Protein AF-A0A662V8E5-F1 (afdb_monomer_lite)

Foldseek 3Di:
DFLDALDVLLTDRLVLLVVLLVLLVVLLVVLVVVLVPDDLSVVLSVLSVLLSVLSVLLSVLSVVSSVQVVPDPFLQPRPCLPVNLVSLLSNLVSLLSSLVSLVVSLVVCVVVVPPVVSSVSSVVSNLSSLLNLLSSLLVLVVSVVGHPDDDPVSVVSSVVSSVSSNVSSCPDPVNVSNVVSVVNSDD

Secondary structure (DSSP, 8-state):
-EEEEEETTEEEEHHHHHHHHHHHHHHHHHHHHHGGG-HHHHHHHHHHHHHHHHHHHHHHHHHHHHHHHTT-SSGGG-S-HHHHHHHHHHHHHHHHHHHHHHHHHHHHHHHTT--HHHHHHHHHHHHHHHHHHHHHHHHHHHHHTTSSPPPHHHHHHHHHHHHHHHHHHHSSTTHHHHHHHHHHH--

Structure (mmCIF, N/CA/C/O backbone):
data_AF-A0A662V8E5-F1
#
_entry.id   AF-A0A662V8E5-F1
#
loop_
_atom_site.group_PDB
_atom_site.id
_atom_site.type_symbol
_atom_site.label_atom_id
_atom_site.label_alt_id
_atom_site.label_comp_id
_atom_site.label_asym_id
_atom_site.label_entity_id
_atom_site.label_seq_id
_atom_site.pdbx_PDB_ins_code
_atom_site.Cartn_x
_atom_site.Cartn_y
_atom_site.Cartn_z
_atom_site.occupancy
_atom_site.B_iso_or_equiv
_atom_site.auth_seq_id
_atom_site.auth_comp_id
_atom_site.auth_asym_id
_atom_site.auth_atom_id
_atom_site.pdbx_PDB_model_num
ATOM 1 N N . MET A 1 1 ? -3.573 13.478 -11.319 1.00 54.72 1 MET A N 1
ATOM 2 C CA . MET A 1 1 ? -2.513 13.194 -12.322 1.00 54.72 1 MET A CA 1
ATOM 3 C C . MET A 1 1 ? -1.977 11.782 -12.132 1.00 54.72 1 MET A C 1
ATOM 5 O O . MET A 1 1 ? -1.671 11.400 -11.004 1.00 54.72 1 MET A O 1
ATOM 9 N N . GLU A 1 2 ? -1.894 11.016 -13.218 1.00 56.62 2 GLU A N 1
ATOM 10 C CA . GLU A 1 2 ? -1.467 9.608 -13.233 1.00 56.62 2 GLU A CA 1
ATOM 11 C C . GLU A 1 2 ? 0.052 9.494 -13.414 1.00 56.62 2 GLU A C 1
ATOM 13 O O . GLU A 1 2 ? 0.670 10.348 -14.049 1.00 56.62 2 GLU A O 1
ATOM 18 N N . VAL A 1 3 ? 0.660 8.467 -12.815 1.00 59.78 3 VAL A N 1
ATOM 19 C CA . VAL A 1 3 ? 2.113 8.225 -12.896 1.00 59.78 3 VAL A CA 1
ATOM 20 C C . VAL A 1 3 ? 2.448 7.298 -14.041 1.00 59.78 3 VAL A C 1
ATOM 22 O O . VAL A 1 3 ? 3.349 7.569 -14.826 1.00 59.78 3 VAL A O 1
ATOM 25 N N . MET A 1 4 ? 1.692 6.211 -14.140 1.00 67.69 4 MET A N 1
ATOM 26 C CA . MET A 1 4 ? 1.725 5.307 -15.270 1.00 67.69 4 MET A CA 1
ATOM 27 C C . MET A 1 4 ? 0.404 4.547 -15.320 1.00 67.69 4 MET A C 1
ATOM 29 O O . MET A 1 4 ? -0.123 4.119 -14.287 1.00 67.69 4 MET A O 1
ATOM 33 N N . CYS A 1 5 ? -0.114 4.375 -16.529 1.00 69.50 5 CYS A N 1
ATOM 34 C CA . CYS A 1 5 ? -1.303 3.587 -16.803 1.00 69.50 5 CYS A CA 1
ATOM 35 C C . CYS A 1 5 ? -0.921 2.345 -17.591 1.00 69.50 5 CYS A C 1
ATOM 37 O O . CYS A 1 5 ? -0.191 2.422 -18.579 1.00 69.50 5 CYS A O 1
ATOM 39 N N . LEU A 1 6 ? -1.444 1.198 -17.175 1.00 65.31 6 LEU A N 1
ATOM 40 C CA . LEU A 1 6 ? -1.365 -0.024 -17.971 1.00 65.31 6 LEU A CA 1
ATOM 41 C C . LEU A 1 6 ? -2.397 0.015 -19.097 1.00 65.31 6 LEU A C 1
ATOM 43 O O . LEU A 1 6 ? -2.087 -0.341 -20.233 1.00 65.31 6 LEU A O 1
ATOM 47 N N . ARG A 1 7 ? -3.606 0.475 -18.755 1.00 66.88 7 ARG A N 1
ATOM 48 C CA . ARG A 1 7 ? -4.780 0.684 -19.613 1.00 66.88 7 ARG A CA 1
ATOM 49 C C . ARG A 1 7 ? -5.677 1.759 -18.996 1.00 66.88 7 ARG A C 1
ATOM 51 O O . ARG A 1 7 ? -5.488 2.140 -17.839 1.00 66.88 7 ARG A O 1
ATOM 58 N N . ARG A 1 8 ? -6.684 2.216 -19.747 1.00 64.94 8 ARG A N 1
ATOM 59 C CA . ARG A 1 8 ? -7.716 3.138 -19.248 1.00 64.94 8 ARG A CA 1
ATOM 60 C C . ARG A 1 8 ? -8.408 2.509 -18.027 1.00 64.94 8 ARG A C 1
ATOM 62 O O . ARG A 1 8 ? -8.926 1.405 -18.128 1.00 64.94 8 ARG A O 1
ATOM 69 N N . GLY A 1 9 ? -8.369 3.182 -16.876 1.00 65.06 9 GLY A N 1
ATOM 70 C CA . GLY A 1 9 ? -8.929 2.668 -15.614 1.00 65.06 9 GLY A CA 1
ATOM 71 C C . GLY A 1 9 ? -7.973 1.824 -14.755 1.00 65.06 9 GLY A C 1
ATOM 72 O O . GLY A 1 9 ? -8.294 1.542 -13.600 1.00 65.06 9 GLY A O 1
ATOM 73 N N . CYS A 1 10 ? -6.775 1.488 -15.252 1.00 74.88 10 CYS A N 1
ATOM 74 C CA . CYS A 1 10 ? -5.729 0.816 -14.480 1.00 74.88 10 CYS A CA 1
ATOM 75 C C . CYS A 1 10 ? -4.461 1.670 -14.404 1.00 74.88 10 CYS A C 1
ATOM 77 O O . CYS A 1 10 ? -3.481 1.465 -15.128 1.00 74.88 10 CYS A O 1
ATOM 79 N N . CYS A 1 11 ? -4.513 2.645 -13.502 1.00 78.25 11 CYS A N 1
ATOM 80 C CA . CYS A 1 11 ? -3.432 3.576 -13.232 1.00 78.25 11 CYS A CA 1
ATOM 81 C C . CYS A 1 11 ? -3.203 3.673 -11.729 1.00 78.25 11 CYS A C 1
ATOM 83 O O . CYS A 1 11 ? -4.152 3.555 -10.943 1.00 78.25 11 CYS A O 1
ATOM 85 N N . VAL A 1 12 ? -1.953 3.931 -11.358 1.00 80.62 12 VAL A N 1
ATOM 86 C CA . VAL A 1 12 ? -1.609 4.441 -10.031 1.00 80.62 12 VAL A CA 1
ATOM 87 C C . VAL A 1 12 ? -1.449 5.949 -10.164 1.00 80.62 12 VAL A C 1
ATOM 89 O O . VAL A 1 12 ? -0.656 6.437 -10.977 1.00 80.62 12 VAL A O 1
ATOM 92 N N . SER A 1 13 ? -2.243 6.695 -9.401 1.00 84.38 13 SER A N 1
ATOM 93 C CA . SER A 1 13 ? -2.250 8.154 -9.433 1.00 84.38 13 SER A CA 1
ATOM 94 C C . SER A 1 13 ? -1.878 8.738 -8.078 1.00 84.38 13 SER A C 1
ATOM 96 O O . SER A 1 13 ? -2.115 8.145 -7.025 1.00 84.38 13 SER A O 1
ATOM 98 N N . GLU A 1 14 ? -1.317 9.944 -8.101 1.00 89.31 14 GLU A N 1
ATOM 99 C CA . GLU A 1 14 ? -1.022 10.688 -6.871 1.00 89.31 14 GLU A CA 1
ATOM 100 C C . GLU A 1 14 ? -2.281 11.001 -6.068 1.00 89.31 14 GLU A C 1
ATOM 102 O O . GLU A 1 14 ? -2.222 11.109 -4.849 1.00 89.31 14 GLU A O 1
ATOM 107 N N . GLU A 1 15 ? -3.420 11.126 -6.743 1.00 89.94 15 GLU A N 1
ATOM 108 C CA . GLU A 1 15 ? -4.714 11.384 -6.121 1.00 89.94 15 GLU A CA 1
ATOM 109 C C . GLU A 1 15 ? -5.241 10.149 -5.381 1.00 89.94 15 GLU A C 1
ATOM 111 O O . GLU A 1 15 ? -5.734 10.253 -4.263 1.00 89.94 15 GLU A O 1
ATOM 116 N N . GLU A 1 16 ? -5.116 8.962 -5.979 1.00 88.94 16 GLU A N 1
ATOM 117 C CA . GLU A 1 16 ? -5.462 7.696 -5.327 1.00 88.94 16 GLU A CA 1
ATOM 118 C C . GLU A 1 16 ? -4.595 7.458 -4.083 1.00 88.94 16 GLU A C 1
ATOM 120 O O . GLU A 1 16 ? -5.123 7.147 -3.019 1.00 88.94 16 GLU A O 1
ATOM 125 N N . MET A 1 17 ? -3.288 7.710 -4.182 1.00 92.88 17 MET A N 1
ATOM 126 C CA . MET A 1 17 ? -2.377 7.596 -3.041 1.00 92.88 17 MET A CA 1
ATOM 127 C C . MET A 1 17 ? -2.622 8.658 -1.962 1.00 92.88 17 MET A C 1
ATOM 129 O O . MET A 1 17 ? -2.590 8.333 -0.780 1.00 92.88 17 MET A O 1
ATOM 133 N N . SER A 1 18 ? -2.877 9.915 -2.342 1.00 94.06 18 SER A N 1
ATOM 134 C CA . SER A 1 18 ? -3.185 10.984 -1.377 1.00 94.06 18 SER A CA 1
ATOM 135 C C . SER A 1 18 ? -4.459 10.671 -0.593 1.00 94.06 18 SER A C 1
ATOM 137 O O . SER A 1 18 ? -4.464 10.799 0.626 1.00 94.06 18 SER A O 1
ATOM 139 N N . ARG A 1 19 ? -5.499 10.156 -1.265 1.00 94.62 19 ARG A N 1
ATOM 140 C CA . ARG A 1 19 ? -6.734 9.717 -0.598 1.00 94.62 19 ARG A CA 1
ATOM 141 C C . ARG A 1 19 ? -6.489 8.600 0.413 1.00 94.62 19 ARG A C 1
ATOM 143 O O . ARG A 1 19 ? -7.014 8.675 1.518 1.00 94.62 19 ARG A O 1
ATOM 150 N N . LEU A 1 20 ? -5.661 7.607 0.075 1.00 95.12 20 LEU A N 1
ATOM 151 C CA . LEU A 1 20 ? -5.278 6.557 1.025 1.00 95.12 20 LEU A CA 1
ATOM 152 C C . LEU A 1 20 ? -4.568 7.134 2.260 1.00 95.12 20 LEU A C 1
ATOM 154 O O . LEU A 1 20 ? -4.872 6.728 3.381 1.00 95.12 20 LEU A O 1
ATOM 158 N N . VAL A 1 21 ? -3.650 8.092 2.073 1.00 96.81 21 VAL A N 1
ATOM 159 C CA . VAL A 1 21 ? -2.970 8.781 3.187 1.00 96.81 21 VAL A CA 1
ATOM 160 C C . VAL A 1 21 ? -3.982 9.512 4.067 1.00 96.81 21 VAL A C 1
ATOM 162 O O . VAL A 1 21 ? -3.941 9.376 5.289 1.00 96.81 21 VAL A O 1
ATOM 165 N N . ASP A 1 22 ? -4.915 10.248 3.467 1.00 96.38 22 ASP A N 1
ATOM 166 C CA . ASP A 1 22 ? -5.927 11.003 4.205 1.00 96.38 22 ASP A CA 1
ATOM 167 C C . ASP A 1 22 ? -6.896 10.092 4.971 1.00 96.38 22 ASP A C 1
ATOM 169 O O . ASP A 1 22 ? -7.246 10.389 6.119 1.00 96.38 22 ASP A O 1
ATOM 173 N N . ASN A 1 23 ? -7.295 8.965 4.373 1.00 95.69 23 ASN A N 1
ATOM 174 C CA . ASN A 1 23 ? -8.147 7.965 5.012 1.00 95.69 23 ASN A CA 1
ATOM 175 C C . ASN A 1 23 ? -7.427 7.298 6.196 1.00 95.69 23 ASN A C 1
ATOM 177 O O . ASN A 1 23 ? -7.994 7.222 7.288 1.00 95.69 23 ASN A O 1
ATOM 181 N N . LEU A 1 24 ? -6.157 6.906 6.034 1.00 96.94 24 LEU A N 1
ATOM 182 C CA . LEU A 1 24 ? -5.358 6.344 7.128 1.00 96.94 24 LEU A CA 1
ATOM 183 C C . LEU A 1 24 ? -5.132 7.367 8.251 1.00 96.94 24 LEU A C 1
ATOM 185 O O . LEU A 1 24 ? -5.299 7.044 9.424 1.00 96.94 24 LEU A O 1
ATOM 189 N N . ARG A 1 25 ? -4.855 8.630 7.911 1.00 96.38 25 ARG A N 1
ATOM 190 C CA . ARG A 1 25 ? -4.743 9.729 8.884 1.00 96.38 25 ARG A CA 1
ATOM 191 C C . ARG A 1 25 ? -6.054 9.978 9.631 1.00 96.38 25 ARG A C 1
ATOM 193 O O . ARG A 1 25 ? -6.045 10.372 10.798 1.00 96.38 25 ARG A O 1
ATOM 200 N N . ARG A 1 26 ? -7.203 9.799 8.973 1.00 95.12 26 ARG A N 1
ATOM 201 C CA . ARG A 1 26 ? -8.521 9.884 9.619 1.00 95.12 26 ARG A CA 1
ATOM 202 C C . ARG A 1 26 ? -8.715 8.739 10.612 1.00 95.12 26 ARG A C 1
ATOM 204 O O . ARG A 1 26 ? -9.098 9.013 11.745 1.00 95.12 26 ARG A O 1
ATOM 211 N N . ALA A 1 27 ? -8.411 7.503 10.216 1.00 94.31 27 ALA A N 1
ATOM 212 C CA . ALA A 1 27 ? -8.470 6.339 11.101 1.00 94.31 27 ALA A CA 1
ATOM 213 C C . ALA A 1 27 ? -7.534 6.505 12.313 1.00 94.31 27 ALA A C 1
ATOM 215 O O . ALA A 1 27 ? -7.954 6.299 13.450 1.00 94.31 27 ALA A O 1
ATOM 216 N N . ARG A 1 28 ? -6.309 7.001 12.088 1.00 95.56 28 ARG A N 1
ATOM 217 C CA . ARG A 1 28 ? -5.338 7.318 13.144 1.00 95.56 28 ARG A CA 1
ATOM 218 C C . ARG A 1 28 ? -5.885 8.310 14.167 1.00 95.56 28 ARG A C 1
ATOM 220 O O . ARG A 1 28 ? -5.805 8.042 15.355 1.00 95.56 28 ARG A O 1
ATOM 227 N N . ARG A 1 29 ? -6.464 9.432 13.723 1.00 94.25 29 ARG A N 1
ATOM 228 C CA . ARG A 1 29 ? -7.031 10.446 14.634 1.00 94.25 29 ARG A CA 1
ATOM 229 C C . ARG A 1 29 ? -8.157 9.884 15.502 1.00 94.25 29 ARG A C 1
ATOM 231 O O . ARG A 1 29 ? -8.222 10.184 16.685 1.00 94.25 29 ARG A O 1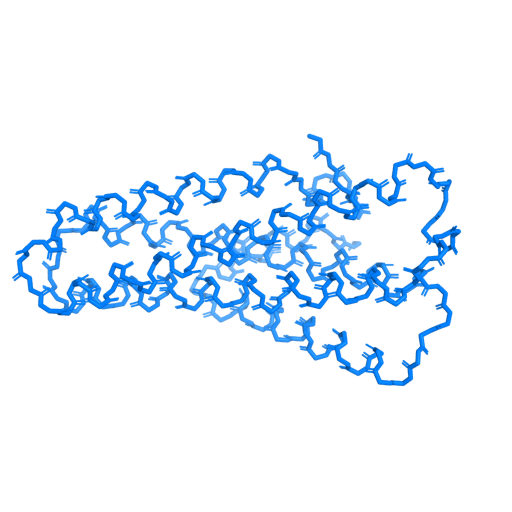
ATOM 238 N N . ARG A 1 30 ? -9.003 9.017 14.938 1.00 92.06 30 ARG A N 1
ATOM 239 C CA . ARG A 1 30 ? -10.045 8.319 15.708 1.00 92.06 30 ARG A CA 1
ATOM 240 C C . ARG A 1 30 ? -9.471 7.338 16.725 1.00 92.06 30 ARG A C 1
ATOM 242 O O . ARG A 1 30 ? -10.008 7.211 17.816 1.00 92.06 30 ARG A O 1
ATOM 249 N N . LEU A 1 31 ? -8.380 6.661 16.380 1.00 92.19 31 LEU A N 1
ATOM 250 C CA . LEU A 1 31 ? -7.660 5.806 17.318 1.00 92.19 31 LEU A CA 1
ATOM 251 C C . LEU A 1 31 ? -6.984 6.623 18.432 1.00 92.19 31 LEU A C 1
ATOM 253 O O . LEU A 1 31 ? -7.004 6.217 19.588 1.00 92.19 31 LEU A O 1
ATOM 257 N N . GLU A 1 32 ? -6.432 7.790 18.101 1.00 92.44 32 GLU A N 1
ATOM 258 C CA . GLU A 1 32 ? -5.799 8.716 19.046 1.00 92.44 32 GLU A CA 1
ATOM 259 C C . GLU A 1 32 ? -6.784 9.181 20.132 1.00 92.44 32 GLU A C 1
ATOM 261 O O . GLU A 1 32 ? -6.452 9.105 21.315 1.00 92.44 32 GLU A O 1
ATOM 266 N N . GLU A 1 33 ? -8.020 9.529 19.747 1.00 89.12 33 GLU A N 1
ATOM 267 C CA . GLU A 1 33 ? -9.126 9.879 20.660 1.00 89.12 33 GLU A CA 1
ATOM 268 C C . GLU A 1 33 ? -9.407 8.779 21.706 1.00 89.12 33 GLU A C 1
ATOM 270 O O . GLU A 1 33 ? -9.766 9.081 22.842 1.00 89.12 33 GLU A O 1
ATOM 275 N N . LEU A 1 34 ? -9.203 7.506 21.351 1.00 84.81 34 LEU A N 1
ATOM 276 C CA . LEU A 1 34 ? -9.434 6.350 22.229 1.00 84.81 34 LEU A CA 1
ATOM 277 C C . LEU A 1 34 ? -8.188 5.921 23.016 1.00 84.81 34 LEU A C 1
ATOM 279 O O . LEU A 1 34 ? -8.288 5.322 24.087 1.00 84.81 34 LEU A O 1
ATOM 283 N N . SER A 1 35 ? -7.001 6.223 22.492 1.00 78.75 35 SER A N 1
ATOM 284 C CA . SER A 1 35 ? -5.717 5.748 23.023 1.00 78.75 35 SER A CA 1
ATOM 285 C C . SER A 1 35 ? -5.340 6.310 24.397 1.00 78.75 35 SER A C 1
ATOM 287 O O . SER A 1 35 ? -4.394 5.828 25.021 1.00 78.75 35 SER A O 1
ATOM 289 N N . GLN A 1 36 ? -6.109 7.274 24.912 1.00 74.81 36 GLN A N 1
ATOM 290 C CA . GLN A 1 36 ? -5.972 7.769 26.283 1.00 74.81 36 GLN A CA 1
ATOM 291 C C . GLN A 1 36 ? -6.306 6.698 27.345 1.00 74.81 36 GLN A C 1
ATOM 293 O O . GLN A 1 36 ? -5.977 6.891 28.513 1.00 74.81 36 GLN A O 1
ATOM 298 N N . GLY A 1 37 ? -6.918 5.570 26.950 1.00 63.47 37 GLY A N 1
ATOM 299 C CA . GLY A 1 37 ? -7.435 4.542 27.859 1.00 63.47 37 GLY A CA 1
ATOM 300 C C . GLY A 1 37 ? -6.574 3.293 28.117 1.00 63.47 37 GLY A C 1
ATOM 301 O O . GLY A 1 37 ? -6.964 2.506 28.975 1.00 63.47 37 GLY A O 1
ATOM 302 N N . GLY A 1 38 ? -5.437 3.058 27.437 1.00 79.25 38 GLY A N 1
ATOM 303 C CA . GLY A 1 38 ? -4.638 1.839 27.690 1.00 79.25 38 GLY A CA 1
ATOM 304 C C . GLY A 1 38 ? -3.373 1.646 26.842 1.00 79.25 38 GLY A C 1
ATOM 305 O O . GLY A 1 38 ? -3.257 2.178 25.738 1.00 79.25 38 GLY A O 1
ATOM 306 N N . ASP A 1 39 ? -2.417 0.861 27.358 1.00 86.88 39 ASP A N 1
ATOM 307 C CA . ASP A 1 39 ? -1.115 0.597 26.718 1.00 86.88 39 ASP A CA 1
ATOM 308 C C . ASP A 1 39 ? -1.223 -0.052 25.337 1.00 86.88 39 ASP A C 1
ATOM 310 O O . ASP A 1 39 ? -0.503 0.346 24.419 1.00 86.88 39 ASP A O 1
ATOM 314 N N . GLU A 1 40 ? -2.173 -0.969 25.162 1.00 88.00 40 GLU A N 1
ATOM 315 C CA . GLU A 1 40 ? -2.405 -1.662 23.891 1.00 88.00 40 GLU A CA 1
ATOM 316 C C . GLU A 1 40 ? -2.841 -0.682 22.786 1.00 88.00 40 GLU A C 1
ATOM 318 O O . GLU A 1 40 ? -2.310 -0.687 21.676 1.00 88.00 40 GLU A O 1
ATOM 323 N N . LEU A 1 41 ? -3.743 0.255 23.102 1.00 90.25 41 LEU A N 1
ATOM 324 C CA . LEU A 1 41 ? -4.187 1.280 22.151 1.00 90.25 41 LEU A CA 1
ATOM 325 C C . LEU A 1 41 ? -3.071 2.281 21.826 1.00 90.25 41 LEU A C 1
ATOM 327 O O . LEU A 1 41 ? -2.973 2.745 20.689 1.00 90.25 41 LEU A O 1
ATOM 331 N N . ARG A 1 42 ? -2.188 2.583 22.789 1.00 91.62 42 ARG A N 1
ATOM 332 C CA . ARG A 1 42 ? -0.988 3.406 22.549 1.00 91.62 42 ARG A CA 1
ATOM 333 C C . ARG A 1 42 ? 0.037 2.699 21.672 1.00 91.62 42 ARG A C 1
ATOM 335 O O . ARG A 1 42 ? 0.710 3.354 20.874 1.00 91.62 42 ARG A O 1
ATOM 342 N N . TYR A 1 43 ? 0.193 1.386 21.826 1.00 92.75 43 TYR A N 1
ATOM 343 C CA . TYR A 1 43 ? 1.007 0.580 20.921 1.00 92.75 43 TYR A CA 1
ATOM 344 C C . TYR A 1 43 ? 0.430 0.639 19.504 1.00 92.75 43 TYR A C 1
ATOM 346 O O . TYR A 1 43 ? 1.141 1.000 18.564 1.00 92.75 43 TYR A O 1
ATOM 354 N N . MET A 1 44 ? -0.876 0.405 19.367 1.00 93.38 44 MET A N 1
ATOM 355 C CA . MET A 1 44 ? -1.553 0.444 18.075 1.00 93.38 44 MET A CA 1
ATOM 356 C C . MET A 1 44 ? -1.463 1.809 17.395 1.00 93.38 44 MET A C 1
ATOM 358 O O . MET A 1 44 ? -1.180 1.876 16.199 1.00 93.38 44 MET A O 1
ATOM 362 N N . LEU A 1 45 ? -1.628 2.902 18.144 1.00 95.19 45 LEU A N 1
ATOM 363 C CA . LEU A 1 45 ? -1.471 4.253 17.610 1.00 95.19 45 LEU A CA 1
ATOM 364 C C . LEU A 1 45 ? -0.085 4.446 16.979 1.00 95.19 45 LEU A C 1
ATOM 366 O O . LEU A 1 45 ? 0.006 4.872 15.828 1.00 95.19 45 LEU A O 1
ATOM 370 N N . ARG A 1 46 ? 0.984 4.040 17.679 1.00 95.69 46 ARG A N 1
ATOM 371 C CA . ARG A 1 46 ? 2.360 4.113 17.159 1.00 95.69 46 ARG A CA 1
ATOM 372 C C . ARG A 1 46 ? 2.553 3.263 15.905 1.00 95.69 46 ARG A C 1
ATOM 374 O O . ARG A 1 46 ? 3.240 3.676 14.974 1.00 95.69 46 ARG A O 1
ATOM 381 N N . ARG A 1 47 ? 1.940 2.077 15.846 1.00 96.75 47 ARG A N 1
ATOM 382 C CA . ARG A 1 47 ? 1.978 1.222 14.648 1.00 96.75 47 ARG A CA 1
ATOM 383 C C . ARG A 1 47 ? 1.302 1.912 13.464 1.00 96.75 47 ARG A C 1
ATOM 385 O O . ARG A 1 47 ? 1.889 1.984 12.388 1.00 96.75 47 ARG A O 1
ATOM 392 N N . VAL A 1 48 ? 0.118 2.486 13.666 1.00 97.00 48 VAL A N 1
ATOM 393 C CA . VAL A 1 48 ? -0.619 3.211 12.619 1.00 97.00 48 VAL A CA 1
ATOM 394 C C . VAL A 1 48 ? 0.131 4.470 12.162 1.00 97.00 48 VAL A C 1
ATOM 396 O O . VAL A 1 48 ? 0.144 4.760 10.967 1.00 97.00 48 VAL A O 1
ATOM 399 N N . GLU A 1 49 ? 0.824 5.176 13.059 1.00 97.25 49 GLU A N 1
ATOM 400 C CA . GLU A 1 49 ? 1.726 6.287 12.707 1.00 97.25 49 GLU A CA 1
ATOM 401 C C . GLU A 1 49 ? 2.860 5.848 11.776 1.00 97.25 49 GLU A C 1
ATOM 403 O O . GLU A 1 49 ? 3.130 6.513 10.771 1.00 97.25 49 GLU A O 1
ATOM 408 N N . LEU A 1 50 ? 3.493 4.704 12.059 1.00 97.31 50 LEU A N 1
ATOM 409 C CA . LEU A 1 50 ? 4.493 4.116 11.163 1.00 97.31 50 LEU A CA 1
ATOM 410 C C . LEU A 1 50 ? 3.880 3.766 9.801 1.00 97.31 50 LEU A C 1
ATOM 412 O O . LEU A 1 50 ? 4.497 4.028 8.766 1.00 97.31 50 LEU A O 1
ATOM 416 N N . GLY A 1 51 ? 2.646 3.253 9.789 1.00 97.56 51 GLY A N 1
ATOM 417 C CA . GLY A 1 51 ? 1.872 3.028 8.568 1.00 97.56 51 GLY A CA 1
ATOM 418 C C . GLY A 1 51 ? 1.649 4.316 7.766 1.00 97.56 51 GLY A C 1
ATOM 419 O O . GLY A 1 51 ? 1.912 4.350 6.565 1.00 97.56 51 GLY A O 1
ATOM 420 N N . GLU A 1 52 ? 1.243 5.414 8.407 1.00 97.44 52 GLU A N 1
ATOM 421 C CA . GLU A 1 52 ? 1.053 6.713 7.739 1.00 97.44 52 GLU A CA 1
ATOM 422 C C . GLU A 1 52 ? 2.362 7.220 7.105 1.00 97.44 52 GLU A C 1
ATOM 424 O O . GLU A 1 52 ? 2.379 7.677 5.953 1.00 97.44 52 GLU A O 1
ATOM 429 N N . GLN A 1 53 ? 3.483 7.090 7.822 1.00 97.31 53 GLN A N 1
ATOM 430 C CA . GLN A 1 53 ? 4.806 7.458 7.313 1.00 97.31 53 GLN A CA 1
ATOM 431 C C . GLN A 1 53 ? 5.234 6.575 6.133 1.00 97.31 53 GLN A C 1
ATOM 433 O O . GLN A 1 53 ? 5.743 7.084 5.129 1.00 97.31 53 GLN A O 1
ATOM 438 N N . ALA A 1 54 ? 5.022 5.260 6.222 1.00 97.50 54 ALA A N 1
ATOM 439 C CA . ALA A 1 54 ? 5.322 4.319 5.147 1.00 97.50 54 ALA A CA 1
ATOM 440 C C . ALA A 1 54 ? 4.484 4.620 3.895 1.00 97.50 54 ALA A C 1
ATOM 442 O O . ALA A 1 54 ? 5.036 4.720 2.798 1.00 97.50 54 ALA A O 1
ATOM 443 N N . LEU A 1 55 ? 3.185 4.873 4.052 1.00 97.25 55 LEU A N 1
ATOM 444 C CA . LEU A 1 55 ? 2.288 5.213 2.949 1.00 97.25 55 LEU A CA 1
ATOM 445 C C . LEU A 1 55 ? 2.653 6.556 2.296 1.00 97.25 55 LEU A C 1
ATOM 447 O O . LEU A 1 55 ? 2.631 6.688 1.070 1.00 97.25 55 LEU A O 1
ATOM 451 N N . SER A 1 56 ? 3.086 7.533 3.095 1.00 96.75 56 SER A N 1
ATOM 452 C CA . SER A 1 56 ? 3.610 8.809 2.590 1.00 96.75 56 SER A CA 1
ATOM 453 C C . SER A 1 56 ? 4.876 8.620 1.743 1.00 96.75 56 SER A C 1
ATOM 455 O O . SER A 1 56 ? 5.046 9.297 0.725 1.00 96.75 56 SER A O 1
ATOM 457 N N . LYS A 1 57 ? 5.744 7.658 2.094 1.00 96.50 57 LYS A N 1
ATOM 458 C CA . LYS A 1 57 ? 6.901 7.278 1.260 1.00 96.50 57 LYS A CA 1
ATOM 459 C C . LYS A 1 57 ? 6.469 6.630 -0.057 1.00 96.50 57 LYS A C 1
ATOM 461 O O . LYS A 1 57 ? 7.086 6.915 -1.082 1.00 96.50 57 LYS A O 1
ATOM 466 N N . VAL A 1 58 ? 5.399 5.828 -0.062 1.00 96.56 58 VAL A N 1
ATOM 467 C CA . VAL A 1 58 ? 4.823 5.286 -1.308 1.00 96.56 58 VAL A CA 1
ATOM 468 C C . VAL A 1 58 ? 4.347 6.427 -2.212 1.00 96.56 58 VAL A C 1
ATOM 470 O O . VAL A 1 58 ? 4.724 6.477 -3.381 1.00 96.56 58 VAL A O 1
ATOM 473 N N . LEU A 1 59 ? 3.609 7.403 -1.669 1.00 95.75 59 LEU A N 1
ATOM 474 C CA . LEU A 1 59 ? 3.196 8.602 -2.411 1.00 95.75 59 LEU A CA 1
ATOM 475 C C . LEU A 1 59 ? 4.401 9.391 -2.960 1.00 95.75 59 LEU A C 1
ATOM 477 O O . LEU A 1 59 ? 4.371 9.855 -4.102 1.00 95.75 59 LEU A O 1
ATOM 481 N N . GLY A 1 60 ? 5.471 9.529 -2.174 1.00 94.81 60 GLY A N 1
ATOM 482 C CA . GLY A 1 60 ? 6.728 10.136 -2.620 1.00 94.81 60 GLY A CA 1
ATOM 483 C C . GLY A 1 60 ? 7.371 9.385 -3.791 1.00 94.81 60 GLY A C 1
ATOM 484 O O . GLY A 1 60 ? 7.778 10.009 -4.770 1.00 94.81 60 GLY A O 1
ATOM 485 N N . GLY A 1 61 ? 7.398 8.050 -3.740 1.00 94.12 61 GLY A N 1
ATOM 486 C CA . GLY A 1 61 ? 7.885 7.205 -4.834 1.00 94.12 61 GLY A CA 1
ATOM 487 C C . GLY A 1 61 ? 7.056 7.356 -6.112 1.00 94.12 61 GLY A C 1
ATOM 488 O O . GLY A 1 61 ? 7.617 7.497 -7.198 1.00 94.12 61 GLY A O 1
ATOM 489 N N . VAL A 1 62 ? 5.731 7.433 -5.977 1.00 92.50 62 VAL A N 1
ATOM 490 C CA . VAL A 1 62 ? 4.789 7.687 -7.077 1.00 92.50 62 VAL A CA 1
ATOM 491 C C . VAL A 1 62 ? 5.106 9.036 -7.742 1.00 92.50 62 VAL A C 1
ATOM 493 O O . VAL A 1 62 ? 5.341 9.088 -8.951 1.00 92.50 62 VAL A O 1
ATOM 496 N N . LYS A 1 63 ? 5.258 10.112 -6.958 1.00 91.88 63 LYS A N 1
ATOM 497 C CA . LYS A 1 63 ? 5.684 11.435 -7.459 1.00 91.88 63 LYS A CA 1
ATOM 498 C C . LYS A 1 63 ? 7.048 11.395 -8.158 1.00 91.88 63 LYS A C 1
ATOM 500 O O . LYS A 1 63 ? 7.224 12.015 -9.209 1.00 91.88 63 LYS A O 1
ATOM 505 N N . ALA A 1 64 ? 8.007 10.660 -7.595 1.00 90.44 64 ALA A N 1
ATOM 506 C CA . ALA A 1 64 ? 9.352 10.533 -8.150 1.00 90.44 64 ALA A CA 1
ATOM 507 C C . ALA A 1 64 ? 9.350 9.808 -9.503 1.00 90.44 64 ALA A C 1
ATOM 509 O O . ALA A 1 64 ? 9.966 10.290 -10.453 1.00 90.44 64 ALA A O 1
ATOM 510 N N . LEU A 1 65 ? 8.621 8.692 -9.625 1.00 89.69 65 LEU A N 1
ATOM 511 C CA . LEU A 1 65 ? 8.452 7.996 -10.903 1.00 89.69 65 LEU A CA 1
ATOM 512 C C . LEU A 1 65 ? 7.785 8.891 -11.945 1.00 89.69 65 LEU A C 1
ATOM 514 O O . LEU A 1 65 ? 8.256 8.958 -13.076 1.00 89.69 65 LEU A O 1
ATOM 518 N N . ARG A 1 66 ? 6.747 9.643 -11.559 1.00 87.62 66 ARG A N 1
ATOM 519 C CA . ARG A 1 66 ? 6.083 10.580 -12.473 1.00 87.62 66 ARG A CA 1
ATOM 520 C C . ARG A 1 66 ? 7.062 11.610 -13.011 1.00 87.62 66 ARG A C 1
ATOM 522 O O . ARG A 1 66 ? 7.083 11.860 -14.207 1.00 87.62 66 ARG A O 1
ATOM 529 N N . SER A 1 67 ? 7.859 12.208 -12.127 1.00 87.06 67 SER A N 1
ATOM 530 C CA . SER A 1 67 ? 8.858 13.208 -12.509 1.00 87.06 67 SER A CA 1
ATOM 531 C C . SER A 1 67 ? 9.868 12.639 -13.508 1.00 87.06 67 SER A C 1
ATOM 533 O O . SER A 1 67 ? 10.142 13.273 -14.525 1.00 87.06 67 SER A O 1
ATOM 535 N N . ARG A 1 68 ? 10.350 11.411 -13.267 1.00 87.06 68 ARG A N 1
ATOM 536 C CA . ARG A 1 68 ? 11.284 10.714 -14.164 1.00 87.06 68 ARG A CA 1
ATOM 537 C C . ARG A 1 68 ? 10.670 10.417 -15.529 1.00 87.06 68 ARG A C 1
ATOM 539 O O . ARG A 1 68 ? 11.333 10.617 -16.537 1.00 87.06 68 ARG A O 1
ATOM 546 N N . PHE A 1 69 ? 9.412 9.980 -15.567 1.00 85.06 69 PHE A N 1
ATOM 547 C CA . PHE A 1 69 ? 8.745 9.607 -16.815 1.00 85.06 69 PHE A CA 1
ATOM 548 C C . PHE A 1 69 ? 8.142 10.789 -17.588 1.00 85.06 69 PHE A C 1
ATOM 550 O O . PHE A 1 69 ? 7.856 10.653 -18.771 1.00 85.06 69 PHE A O 1
ATOM 557 N N . LYS A 1 70 ? 7.966 11.961 -16.960 1.00 81.06 70 LYS A N 1
ATOM 558 C CA . LYS A 1 70 ? 7.279 13.122 -17.560 1.00 81.06 70 LYS A CA 1
ATOM 559 C C . LYS A 1 70 ? 7.916 13.611 -18.866 1.00 81.06 70 LYS A C 1
ATOM 561 O O . LYS A 1 70 ? 7.195 14.079 -19.740 1.00 81.06 70 LYS A O 1
ATOM 566 N N . ASN A 1 71 ? 9.242 13.531 -18.973 1.00 74.56 71 ASN A N 1
ATOM 567 C CA . ASN A 1 71 ? 10.006 14.124 -20.077 1.00 74.56 71 ASN A CA 1
ATOM 568 C C . ASN A 1 71 ? 10.660 13.082 -20.997 1.00 74.56 71 ASN A C 1
ATOM 570 O O . ASN A 1 71 ? 11.431 13.454 -21.877 1.00 74.56 71 ASN A O 1
ATOM 574 N N . VAL A 1 72 ? 10.379 11.793 -20.797 1.00 77.12 72 VAL A N 1
ATOM 575 C CA . VAL A 1 72 ? 10.885 10.720 -21.660 1.00 77.12 72 VAL A CA 1
ATOM 576 C C . VAL A 1 72 ? 9.756 10.191 -22.534 1.00 77.12 72 VAL A C 1
ATOM 578 O O . VAL A 1 72 ? 8.657 9.920 -22.056 1.00 77.12 72 VAL A O 1
ATOM 581 N N . GLY A 1 73 ? 10.025 10.049 -23.834 1.00 70.94 73 GLY A N 1
ATOM 582 C CA . GLY A 1 73 ? 9.049 9.505 -24.780 1.00 70.94 73 GLY A CA 1
ATOM 583 C C . GLY A 1 73 ? 8.760 8.022 -24.539 1.00 70.94 73 GLY A C 1
ATOM 584 O O . GLY A 1 73 ? 7.660 7.553 -24.834 1.00 70.94 73 GLY A O 1
ATOM 585 N N . ARG A 1 74 ? 9.733 7.283 -23.989 1.00 77.81 74 ARG A N 1
ATOM 586 C CA . ARG A 1 74 ? 9.621 5.857 -23.667 1.00 77.81 74 ARG A CA 1
ATOM 587 C C . ARG A 1 74 ? 10.321 5.544 -22.339 1.00 77.81 74 ARG A C 1
ATOM 589 O O . ARG A 1 74 ? 11.253 6.238 -21.943 1.00 77.81 74 ARG A O 1
ATOM 596 N N . ILE A 1 75 ? 9.866 4.502 -21.640 1.00 79.12 75 ILE A N 1
ATOM 597 C CA . ILE A 1 75 ? 10.409 4.092 -20.323 1.00 79.12 75 ILE A CA 1
ATOM 598 C C . ILE A 1 75 ? 11.869 3.642 -20.460 1.00 79.12 75 ILE A C 1
ATOM 600 O O . ILE A 1 75 ? 12.682 3.873 -19.569 1.00 79.12 75 ILE A O 1
ATOM 604 N N . GLU A 1 76 ? 12.180 3.033 -21.601 1.00 81.25 76 GLU A N 1
ATOM 605 C CA . GLU A 1 76 ? 13.492 2.567 -22.036 1.00 81.25 76 GLU A CA 1
ATOM 606 C C . GLU A 1 76 ? 14.538 3.699 -22.045 1.00 81.25 76 GLU A C 1
ATOM 608 O O . GLU A 1 76 ? 15.722 3.440 -21.853 1.00 81.25 76 GLU A O 1
ATOM 613 N N . ASP A 1 77 ? 14.104 4.949 -22.245 1.00 82.25 77 ASP A N 1
ATOM 614 C CA . ASP A 1 77 ? 14.982 6.112 -22.416 1.00 82.25 77 ASP A CA 1
ATOM 615 C C . ASP A 1 77 ? 15.352 6.781 -21.066 1.00 82.25 77 ASP A C 1
ATOM 617 O O . ASP A 1 77 ? 15.971 7.847 -21.035 1.00 82.25 77 ASP A O 1
ATOM 621 N N . VAL A 1 78 ? 14.973 6.190 -19.923 1.00 84.38 78 VAL A N 1
ATOM 622 C CA . VAL A 1 78 ? 15.322 6.719 -18.593 1.00 84.38 78 VAL A CA 1
ATOM 623 C C . VAL A 1 78 ? 16.788 6.444 -18.258 1.00 84.38 78 VAL A C 1
ATOM 625 O O . VAL A 1 78 ? 17.205 5.297 -18.138 1.00 84.38 78 VAL A O 1
ATOM 628 N N . GLY A 1 79 ? 17.555 7.510 -18.006 1.00 82.25 79 GLY A N 1
ATOM 629 C CA . GLY A 1 79 ? 18.998 7.446 -17.726 1.00 82.25 79 GLY A CA 1
ATOM 630 C C . GLY A 1 79 ? 19.416 6.830 -16.381 1.00 82.25 79 GLY A C 1
ATOM 631 O O . GLY A 1 79 ? 20.608 6.727 -16.120 1.00 82.25 79 GLY A O 1
ATOM 632 N N . ASP A 1 80 ? 18.470 6.419 -15.531 1.00 86.94 80 ASP A N 1
ATOM 633 C CA . ASP A 1 80 ? 18.737 5.764 -14.238 1.00 86.94 80 ASP A CA 1
ATOM 634 C C . ASP A 1 80 ? 17.792 4.561 -13.991 1.00 86.94 80 ASP A C 1
ATOM 636 O O . ASP A 1 80 ? 16.845 4.651 -13.196 1.00 86.94 80 ASP A O 1
ATOM 640 N N . PRO A 1 81 ? 18.013 3.420 -14.678 1.00 86.38 81 PRO A N 1
ATOM 641 C CA . PRO A 1 81 ? 17.233 2.196 -14.478 1.00 86.38 81 PRO A CA 1
ATOM 642 C C . PRO A 1 81 ? 17.259 1.687 -13.031 1.00 86.38 81 PRO A C 1
ATOM 644 O O . PRO A 1 81 ? 16.219 1.335 -12.471 1.00 86.38 81 PRO A O 1
ATOM 647 N N . GLY A 1 82 ? 18.437 1.698 -12.398 1.00 87.75 82 GLY A N 1
ATOM 648 C CA . GLY A 1 82 ? 18.633 1.194 -11.037 1.00 87.75 82 GLY A CA 1
ATOM 649 C C . GLY A 1 82 ? 17.876 2.010 -9.988 1.00 87.75 82 GLY A C 1
ATOM 650 O O . GLY A 1 82 ? 17.223 1.447 -9.104 1.00 87.75 82 GLY A O 1
ATOM 651 N N . GLY A 1 83 ? 17.883 3.341 -10.091 1.00 90.38 83 GLY A N 1
ATOM 652 C CA . GLY A 1 83 ? 17.110 4.202 -9.198 1.00 90.38 83 GLY A CA 1
ATOM 653 C C . GLY A 1 83 ? 15.600 4.050 -9.375 1.00 90.38 83 GLY A C 1
ATOM 654 O O . GLY A 1 83 ? 14.855 4.117 -8.389 1.00 90.38 83 GLY A O 1
ATOM 655 N N . VAL A 1 84 ? 15.121 3.776 -10.593 1.00 91.19 84 VAL A N 1
ATOM 656 C CA . VAL A 1 84 ? 13.708 3.441 -10.827 1.00 91.19 84 VAL A CA 1
ATOM 657 C C . VAL A 1 84 ? 13.345 2.103 -10.186 1.00 91.19 84 VAL A C 1
ATOM 659 O O . VAL A 1 84 ? 12.364 2.054 -9.441 1.00 91.19 84 VAL A O 1
ATOM 662 N N . VAL A 1 85 ? 14.138 1.048 -10.396 1.00 92.06 85 VAL A N 1
ATOM 663 C CA . VAL A 1 85 ? 13.892 -0.273 -9.790 1.00 92.06 85 VAL A CA 1
ATOM 664 C C . VAL A 1 85 ? 13.877 -0.191 -8.267 1.00 92.06 85 VAL A C 1
ATOM 666 O O . VAL A 1 85 ? 12.926 -0.654 -7.637 1.00 92.06 85 VAL A O 1
ATOM 669 N N . ASN A 1 86 ? 14.860 0.480 -7.663 1.00 93.44 86 ASN A N 1
ATOM 670 C CA . ASN A 1 86 ? 14.893 0.683 -6.214 1.00 93.44 86 ASN A CA 1
ATOM 671 C C . ASN A 1 86 ? 13.675 1.476 -5.714 1.00 93.44 86 ASN A C 1
ATOM 673 O O . ASN A 1 86 ? 13.116 1.150 -4.666 1.00 93.44 86 ASN A O 1
ATOM 677 N N . THR A 1 87 ? 13.222 2.486 -6.466 1.00 94.69 87 THR A N 1
ATOM 678 C CA . THR A 1 87 ? 11.994 3.227 -6.133 1.00 94.69 87 THR A CA 1
ATOM 679 C C . THR A 1 87 ? 10.783 2.290 -6.126 1.00 94.69 87 THR A C 1
ATOM 681 O O . THR A 1 87 ? 10.003 2.307 -5.176 1.00 94.69 87 THR A O 1
ATOM 684 N N . VAL A 1 88 ? 10.641 1.443 -7.148 1.00 94.44 88 VAL A N 1
ATOM 685 C CA . VAL A 1 88 ? 9.534 0.485 -7.273 1.00 94.44 88 VAL A CA 1
ATOM 686 C C . VAL A 1 88 ? 9.545 -0.549 -6.146 1.00 94.44 88 VAL A C 1
ATOM 688 O O . VAL A 1 88 ? 8.525 -0.722 -5.482 1.00 94.44 88 VAL A O 1
ATOM 691 N N . ILE A 1 89 ? 10.691 -1.184 -5.879 1.00 96.00 89 ILE A N 1
ATOM 692 C CA . ILE A 1 89 ? 10.850 -2.157 -4.785 1.00 96.00 89 ILE A CA 1
ATOM 693 C C . ILE A 1 89 ? 10.454 -1.527 -3.448 1.00 96.00 89 ILE A C 1
ATOM 695 O O . ILE A 1 89 ? 9.672 -2.102 -2.690 1.00 96.00 89 ILE A O 1
ATOM 699 N N . ASN A 1 90 ? 10.952 -0.319 -3.171 1.00 96.94 90 ASN A N 1
ATOM 700 C CA . ASN A 1 90 ? 10.643 0.384 -1.932 1.00 96.94 90 ASN A CA 1
ATOM 701 C C . ASN A 1 90 ? 9.145 0.670 -1.798 1.00 96.94 90 ASN A C 1
ATOM 703 O O . ASN A 1 90 ? 8.591 0.473 -0.720 1.00 96.94 90 ASN A O 1
ATOM 707 N N . MET A 1 91 ? 8.471 1.095 -2.868 1.00 96.81 91 MET A N 1
ATOM 708 C CA . MET A 1 91 ? 7.022 1.313 -2.831 1.00 96.81 91 MET A CA 1
ATOM 709 C C . MET A 1 91 ? 6.244 0.025 -2.544 1.00 96.81 91 MET A C 1
ATOM 711 O O . MET A 1 91 ? 5.341 0.052 -1.712 1.00 96.81 91 MET A O 1
ATOM 715 N N . LEU A 1 92 ? 6.597 -1.088 -3.197 1.00 97.12 92 LEU A N 1
ATOM 716 C CA . LEU A 1 92 ? 5.927 -2.379 -3.004 1.00 97.12 92 LEU A CA 1
ATOM 717 C C . LEU A 1 92 ? 6.096 -2.893 -1.571 1.00 97.12 92 LEU A C 1
ATOM 719 O O . LEU A 1 92 ? 5.116 -3.241 -0.918 1.00 97.12 92 LEU A O 1
ATOM 723 N N . ASN A 1 93 ? 7.317 -2.856 -1.039 1.00 97.69 93 ASN A N 1
ATOM 724 C CA . ASN A 1 93 ? 7.574 -3.294 0.332 1.00 97.69 93 ASN A CA 1
ATOM 725 C C . ASN A 1 93 ? 6.833 -2.420 1.354 1.00 97.69 93 ASN A C 1
ATOM 727 O O . ASN A 1 93 ? 6.239 -2.936 2.300 1.00 97.69 93 ASN A O 1
ATOM 731 N N . ARG A 1 94 ? 6.823 -1.095 1.152 1.00 97.69 94 ARG A N 1
ATOM 732 C CA . ARG A 1 94 ? 6.145 -0.166 2.065 1.00 97.69 94 ARG A CA 1
ATOM 733 C C . ARG A 1 94 ? 4.630 -0.283 2.004 1.00 97.69 94 ARG A C 1
ATOM 735 O O . ARG A 1 94 ? 4.001 -0.195 3.048 1.00 97.69 94 ARG A O 1
ATOM 742 N N . ILE A 1 95 ? 4.025 -0.499 0.836 1.00 96.56 95 ILE A N 1
ATOM 743 C CA . ILE A 1 95 ? 2.564 -0.639 0.787 1.00 96.56 95 ILE A CA 1
ATOM 744 C C . ILE A 1 95 ? 2.089 -1.953 1.425 1.00 96.56 95 ILE A C 1
ATOM 746 O O . ILE A 1 95 ? 1.061 -1.955 2.100 1.00 96.56 95 ILE A O 1
ATOM 750 N N . VAL A 1 96 ? 2.873 -3.033 1.320 1.00 95.88 96 VAL A N 1
ATOM 751 C CA . VAL A 1 96 ? 2.612 -4.287 2.051 1.00 95.88 96 VAL A CA 1
ATOM 752 C C . VAL A 1 96 ? 2.730 -4.084 3.562 1.00 95.88 96 VAL A C 1
ATOM 754 O O . VAL A 1 96 ? 1.866 -4.532 4.310 1.00 95.88 96 VAL A O 1
ATOM 757 N N . GLU A 1 97 ? 3.760 -3.368 4.021 1.00 97.00 97 GLU A N 1
ATOM 758 C CA . GLU A 1 97 ? 3.914 -3.006 5.436 1.00 97.00 97 GLU A CA 1
ATOM 759 C C . GLU A 1 97 ? 2.687 -2.243 5.960 1.00 97.00 97 GLU A C 1
ATOM 761 O O . GLU A 1 97 ? 2.141 -2.598 7.004 1.00 97.00 97 GLU A O 1
ATOM 766 N N . VAL A 1 98 ? 2.200 -1.253 5.204 1.00 97.62 98 VAL A N 1
ATOM 767 C CA . VAL A 1 98 ? 0.985 -0.494 5.545 1.00 97.62 98 VAL A CA 1
ATOM 768 C C . VAL A 1 98 ? -0.229 -1.412 5.636 1.00 97.62 98 VAL A C 1
ATOM 770 O O . VAL A 1 98 ? -0.979 -1.336 6.607 1.00 97.62 98 VAL A O 1
ATOM 773 N N . ARG A 1 99 ? -0.416 -2.301 4.655 1.00 95.31 99 ARG A N 1
ATOM 774 C CA . ARG A 1 99 ? -1.521 -3.269 4.640 1.00 95.31 99 ARG A CA 1
ATOM 775 C C . ARG A 1 99 ? -1.499 -4.160 5.879 1.00 95.31 99 ARG A C 1
ATOM 777 O O . ARG A 1 99 ? -2.548 -4.374 6.488 1.00 95.31 99 ARG A O 1
ATOM 784 N N . ASN A 1 100 ? -0.325 -4.643 6.277 1.00 94.69 100 ASN A N 1
ATOM 785 C CA . ASN A 1 100 ? -0.171 -5.480 7.466 1.00 94.69 100 ASN A CA 1
ATOM 786 C C . ASN A 1 100 ? -0.483 -4.708 8.751 1.00 94.69 100 ASN A C 1
ATOM 788 O O . ASN A 1 100 ? -1.242 -5.210 9.569 1.00 94.69 100 ASN A O 1
ATOM 792 N N . ILE A 1 101 ? 0.014 -3.475 8.890 1.00 96.69 101 ILE A N 1
ATOM 793 C CA . ILE A 1 101 ? -0.287 -2.601 10.038 1.00 96.69 101 ILE A CA 1
ATOM 794 C C . ILE A 1 101 ? -1.791 -2.321 10.146 1.00 96.69 101 ILE A C 1
ATOM 796 O O . ILE A 1 101 ? -2.349 -2.364 11.237 1.00 96.69 101 ILE A O 1
ATOM 800 N N . VAL A 1 102 ? -2.457 -2.033 9.025 1.00 95.50 102 VAL A N 1
ATOM 801 C CA . VAL A 1 102 ? -3.905 -1.766 9.000 1.00 95.50 102 VAL A CA 1
ATOM 802 C C . VAL A 1 102 ? -4.709 -3.017 9.351 1.00 95.50 102 VAL A C 1
ATOM 804 O O . VAL A 1 102 ? -5.691 -2.915 10.080 1.00 95.50 102 VAL A O 1
ATOM 807 N N . SER A 1 103 ? -4.281 -4.190 8.877 1.00 93.38 103 SER A N 1
ATOM 808 C CA . SER A 1 103 ? -4.930 -5.467 9.209 1.00 93.38 103 SER A CA 1
ATOM 809 C C . SER A 1 103 ? -4.765 -5.798 10.693 1.00 93.38 103 SER A C 1
ATOM 811 O O . SER A 1 103 ? -5.754 -6.041 11.372 1.00 93.38 103 SER A O 1
ATOM 813 N N . GLU A 1 104 ? -3.536 -5.693 11.210 1.00 93.88 104 GLU A N 1
ATOM 814 C CA . GLU A 1 104 ? -3.214 -5.854 12.633 1.00 93.88 104 GLU A CA 1
ATOM 815 C C . GLU A 1 104 ? -4.055 -4.902 13.495 1.00 93.88 104 GLU A C 1
ATOM 817 O O . GLU A 1 104 ? -4.634 -5.314 14.495 1.00 93.88 104 GLU A O 1
ATOM 822 N N . ALA A 1 105 ? -4.190 -3.638 13.078 1.00 93.56 105 ALA A N 1
ATOM 823 C CA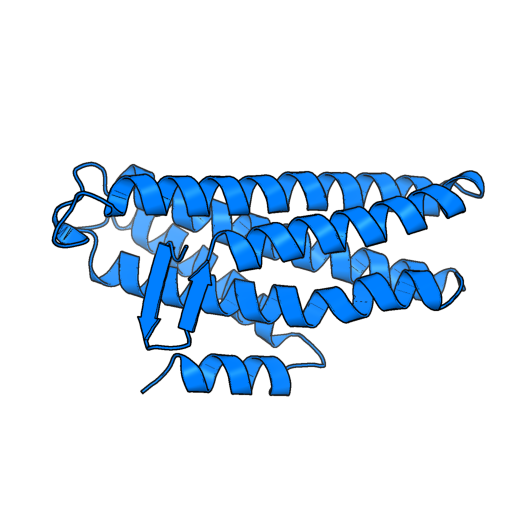 . ALA A 1 105 ? -5.020 -2.671 13.784 1.00 93.56 105 ALA A CA 1
ATOM 824 C C . ALA A 1 105 ? -6.494 -3.044 13.798 1.00 93.56 105 ALA A C 1
ATOM 826 O O . ALA A 1 105 ? -7.126 -2.928 14.845 1.00 93.56 105 ALA A O 1
ATOM 827 N N . ARG A 1 106 ? -7.043 -3.510 12.676 1.00 93.56 106 ARG A N 1
ATOM 828 C CA . ARG A 1 106 ? -8.431 -3.971 12.632 1.00 93.56 106 ARG A CA 1
ATOM 829 C C . ARG A 1 106 ? -8.646 -5.125 13.608 1.00 93.56 106 ARG A C 1
ATOM 831 O O . ARG A 1 106 ? -9.538 -5.028 14.445 1.00 93.56 106 ARG A O 1
ATOM 838 N N . ASP A 1 107 ? -7.814 -6.159 13.518 1.00 91.69 107 ASP A N 1
ATOM 839 C CA . ASP A 1 107 ? -7.961 -7.385 14.308 1.00 91.69 107 ASP A CA 1
ATOM 840 C C . ASP A 1 107 ? -7.843 -7.084 15.814 1.00 91.69 107 ASP A C 1
ATOM 842 O O . ASP A 1 107 ? -8.689 -7.495 16.606 1.00 91.69 107 ASP A O 1
ATOM 846 N N . ARG A 1 108 ? -6.867 -6.260 16.220 1.00 91.25 108 ARG A N 1
ATOM 847 C CA . ARG A 1 108 ? -6.694 -5.863 17.629 1.00 91.25 108 ARG A CA 1
ATOM 848 C C . ARG A 1 108 ? -7.833 -5.008 18.168 1.00 91.25 108 ARG A C 1
ATOM 850 O O . ARG A 1 108 ? -8.229 -5.169 19.318 1.00 91.25 108 ARG A O 1
ATOM 857 N N . LEU A 1 109 ? -8.357 -4.076 17.374 1.00 90.94 109 LEU A N 1
ATOM 858 C CA . LEU A 1 109 ? -9.484 -3.244 17.809 1.00 90.94 109 LEU A CA 1
ATOM 859 C C . LEU A 1 109 ? -10.760 -4.072 17.993 1.00 90.94 109 LEU A C 1
ATOM 861 O O . LEU A 1 109 ? -11.538 -3.788 18.904 1.00 90.94 109 LEU A O 1
ATOM 865 N N . GLU A 1 110 ? -10.946 -5.094 17.157 1.00 89.31 110 GLU A N 1
ATOM 866 C CA . GLU A 1 110 ? -12.029 -6.069 17.277 1.00 89.31 110 GLU A CA 1
ATOM 867 C C . GLU A 1 110 ? -11.880 -6.914 18.554 1.00 89.31 110 GLU A C 1
ATOM 869 O O . GLU A 1 110 ? -12.823 -6.996 19.342 1.00 89.31 110 GLU A O 1
ATOM 874 N N . GLU A 1 111 ? -10.681 -7.445 18.825 1.00 89.81 111 GLU A N 1
ATOM 875 C CA . GLU A 1 111 ? -10.369 -8.205 20.050 1.00 89.81 111 GLU A CA 1
ATOM 876 C C . GLU A 1 111 ? -10.587 -7.392 21.337 1.00 89.81 111 GLU A C 1
ATOM 878 O O . GLU A 1 111 ? -11.080 -7.916 22.335 1.00 89.81 111 GLU A O 1
ATOM 883 N N . LEU A 1 112 ? -10.243 -6.101 21.319 1.00 88.44 112 LEU A N 1
ATOM 884 C CA . LEU A 1 112 ? -10.384 -5.199 22.466 1.00 88.44 112 LEU A CA 1
ATOM 885 C C . LEU A 1 112 ? -11.825 -4.707 22.691 1.00 88.44 112 LEU A C 1
ATOM 887 O O . LEU A 1 112 ? -12.067 -3.957 23.637 1.00 88.44 112 LEU A O 1
ATOM 891 N N . GLY A 1 113 ? -12.780 -5.079 21.831 1.00 84.69 113 GLY A N 1
ATOM 892 C CA . GLY A 1 113 ? -14.173 -4.634 21.939 1.00 84.69 113 GLY A CA 1
ATOM 893 C C . GLY A 1 113 ? -14.349 -3.121 21.763 1.00 84.69 113 GLY A C 1
ATOM 894 O O . GLY A 1 113 ? -15.306 -2.537 22.274 1.00 84.69 113 GLY A O 1
ATOM 895 N N . VAL A 1 114 ? -13.416 -2.468 21.063 1.00 83.81 114 VAL A N 1
ATOM 896 C CA . VAL A 1 114 ? -13.470 -1.030 20.777 1.00 83.81 114 VAL A CA 1
ATOM 897 C C . VAL A 1 114 ? -14.709 -0.727 19.923 1.00 83.81 114 VAL A C 1
ATOM 899 O O . VAL A 1 114 ? -15.080 -1.553 19.085 1.00 83.81 114 VAL A O 1
ATOM 902 N N . PRO A 1 115 ? -15.364 0.447 20.076 1.00 77.06 115 PRO A N 1
ATOM 903 C CA . PRO A 1 115 ? -16.528 0.792 19.271 1.00 77.06 115 PRO A CA 1
ATOM 904 C C . PRO A 1 115 ? -16.308 0.524 17.779 1.00 77.06 115 PRO A C 1
ATOM 906 O O . PRO A 1 115 ? -15.335 1.005 17.189 1.00 77.06 115 PRO A O 1
ATOM 909 N N . GLN A 1 116 ? -17.257 -0.194 17.163 1.00 76.62 116 GLN A N 1
ATOM 910 C CA . GLN A 1 116 ? -17.171 -0.639 15.765 1.00 76.62 116 GLN A CA 1
ATOM 911 C C . GLN A 1 116 ? -16.840 0.495 14.788 1.00 76.62 116 GLN A C 1
ATOM 913 O O . GLN A 1 116 ? -16.233 0.253 13.751 1.00 76.62 116 GLN A O 1
ATOM 918 N N . GLY A 1 117 ? -17.189 1.741 15.124 1.00 83.62 117 GLY A N 1
ATOM 919 C CA . GLY A 1 117 ? -16.875 2.912 14.311 1.00 83.62 117 GLY A CA 1
ATOM 920 C C . GLY A 1 117 ? -15.387 3.072 13.981 1.00 83.62 117 GLY A C 1
ATOM 921 O O . GLY A 1 117 ? -15.081 3.497 12.873 1.00 83.62 117 GLY A O 1
ATOM 922 N N . VAL A 1 118 ? -14.462 2.722 14.885 1.00 86.75 118 VAL A N 1
ATOM 923 C CA . VAL A 1 118 ? -13.016 2.849 14.613 1.00 86.75 118 VAL A CA 1
ATOM 924 C C . VAL A 1 118 ? -12.476 1.622 13.890 1.00 86.75 118 VAL A C 1
ATOM 926 O O . VAL A 1 118 ? -11.803 1.784 12.874 1.00 86.75 118 VAL A O 1
ATOM 929 N N . ALA A 1 119 ? -12.823 0.412 14.336 1.00 89.00 119 ALA A N 1
ATOM 930 C CA . ALA A 1 119 ? -12.422 -0.829 13.666 1.00 89.00 119 ALA A CA 1
ATOM 931 C C . ALA A 1 119 ? -12.875 -0.861 12.191 1.00 89.00 119 ALA A C 1
ATOM 933 O O . ALA A 1 119 ? -12.092 -1.206 11.306 1.00 89.00 119 ALA A O 1
ATOM 934 N N . ARG A 1 120 ? -14.090 -0.375 11.907 1.00 90.38 120 ARG A N 1
ATOM 935 C CA . ARG A 1 120 ? -14.648 -0.282 10.551 1.00 90.38 120 ARG A CA 1
ATOM 936 C C . ARG A 1 120 ? -13.858 0.645 9.625 1.00 90.38 120 ARG A C 1
ATOM 938 O O . ARG A 1 120 ? -13.769 0.370 8.434 1.00 90.38 120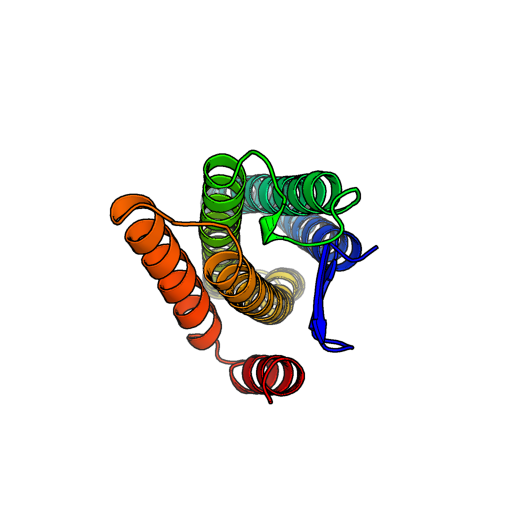 ARG A O 1
ATOM 945 N N . LEU A 1 121 ? -13.244 1.715 10.140 1.00 92.38 121 LEU A N 1
ATOM 946 C CA . LEU A 1 121 ? -12.384 2.578 9.315 1.00 92.38 121 LEU A CA 1
ATOM 947 C C . LEU A 1 121 ? -11.150 1.821 8.809 1.00 92.38 121 LEU A C 1
ATOM 949 O O . LEU A 1 121 ? -10.730 2.027 7.673 1.00 92.38 121 LEU A O 1
ATOM 953 N N . PHE A 1 122 ? -10.575 0.946 9.639 1.00 93.50 122 PHE A N 1
ATOM 954 C CA . PHE A 1 122 ? -9.462 0.088 9.229 1.00 93.50 122 PHE A CA 1
ATOM 955 C C . PHE A 1 122 ? -9.934 -1.026 8.290 1.00 93.50 122 PHE A C 1
ATOM 957 O O . PHE A 1 122 ? -9.275 -1.286 7.287 1.00 93.50 122 PHE A O 1
ATOM 964 N N . GLU A 1 123 ? -11.098 -1.621 8.551 1.00 91.38 123 GLU A N 1
ATOM 965 C CA . GLU A 1 123 ? -11.713 -2.618 7.668 1.00 91.38 123 GLU A CA 1
ATOM 966 C C . GLU A 1 123 ? -11.957 -2.067 6.252 1.00 91.38 123 GLU A C 1
ATOM 968 O O . GLU A 1 123 ? -11.593 -2.703 5.264 1.00 91.38 123 GLU A O 1
ATOM 973 N N . GLU A 1 124 ? -12.498 -0.852 6.134 1.00 91.44 124 GLU A N 1
ATOM 974 C CA . GLU A 1 124 ? -12.772 -0.202 4.846 1.00 91.44 124 GLU A CA 1
ATOM 975 C C . GLU A 1 124 ? -11.487 0.167 4.076 1.00 91.44 124 GLU A C 1
ATOM 977 O O . GLU A 1 124 ? -11.495 0.193 2.842 1.00 91.44 124 GLU A O 1
ATOM 982 N N . LEU A 1 125 ? -10.364 0.378 4.774 1.00 93.25 12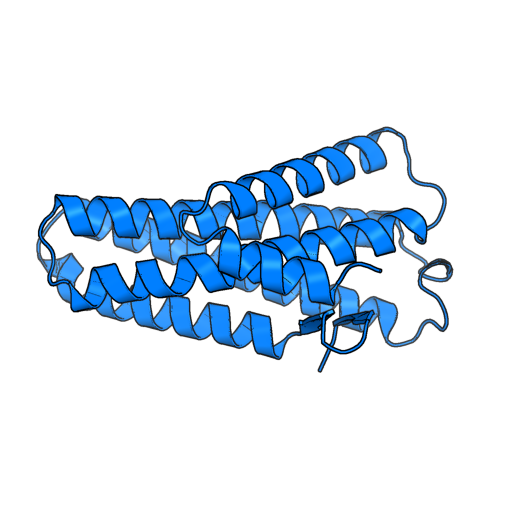5 LEU A N 1
ATOM 983 C CA . LEU A 1 125 ? -9.058 0.678 4.175 1.00 93.25 125 LEU A CA 1
ATOM 984 C C . LEU A 1 125 ? -8.386 -0.537 3.519 1.00 93.25 125 LEU A C 1
ATOM 986 O O . LEU A 1 125 ? -7.712 -0.378 2.498 1.00 93.25 125 LEU A O 1
ATOM 990 N N . ILE A 1 126 ? -8.557 -1.741 4.076 1.00 92.00 126 ILE A N 1
ATOM 991 C CA . ILE A 1 126 ? -7.933 -2.979 3.571 1.00 92.00 126 ILE A CA 1
ATOM 992 C C . ILE A 1 126 ? -8.207 -3.204 2.071 1.00 92.00 126 ILE A C 1
ATOM 994 O O . ILE A 1 126 ? -7.241 -3.302 1.309 1.00 92.00 126 ILE A O 1
ATOM 998 N N . PRO A 1 127 ? -9.464 -3.216 1.579 1.00 88.94 127 PRO A N 1
ATOM 999 C CA . PRO A 1 127 ? -9.727 -3.458 0.162 1.00 88.94 127 PRO A CA 1
ATOM 1000 C C . PRO A 1 127 ? -9.188 -2.347 -0.751 1.00 88.94 127 PRO A C 1
ATOM 1002 O O . PRO A 1 127 ? -8.866 -2.611 -1.913 1.00 88.94 127 PRO A O 1
ATOM 1005 N N . GLU A 1 128 ? -9.079 -1.105 -0.267 1.00 90.44 128 GLU A N 1
ATOM 1006 C CA . GLU A 1 128 ? -8.450 -0.028 -1.036 1.00 90.44 128 GLU A CA 1
ATOM 1007 C C . GLU A 1 128 ? -6.935 -0.236 -1.156 1.00 90.44 128 GLU A C 1
ATOM 1009 O O . GLU A 1 128 ? -6.384 -0.079 -2.251 1.00 90.44 128 GLU A O 1
ATOM 1014 N N . LEU A 1 129 ? -6.277 -0.640 -0.065 1.00 92.69 129 LEU A N 1
ATOM 1015 C CA . LEU A 1 129 ? -4.850 -0.962 -0.035 1.00 92.69 129 LEU A CA 1
ATOM 1016 C C . LEU A 1 129 ? -4.522 -2.169 -0.910 1.00 92.69 129 LEU A C 1
ATOM 1018 O O . LEU A 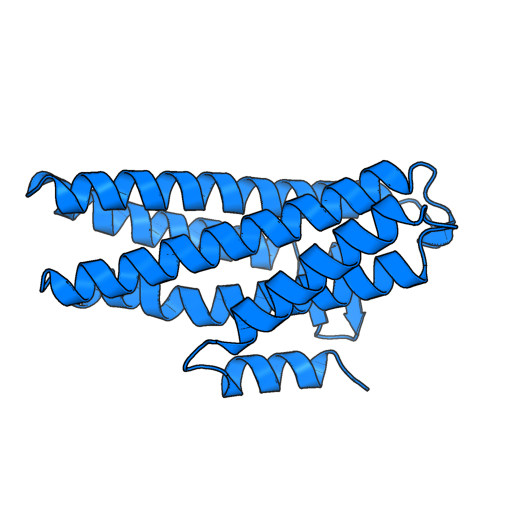1 129 ? -3.585 -2.089 -1.703 1.00 92.69 129 LEU A O 1
ATOM 1022 N N . ASP A 1 130 ? -5.306 -3.246 -0.837 1.00 91.00 130 ASP A N 1
ATOM 1023 C CA . ASP A 1 130 ? -5.113 -4.440 -1.669 1.00 91.00 130 ASP A CA 1
ATOM 1024 C C . ASP A 1 130 ? -5.228 -4.079 -3.162 1.00 91.00 130 ASP A C 1
ATOM 1026 O O . ASP A 1 130 ? -4.388 -4.447 -3.988 1.00 91.00 130 ASP A O 1
ATOM 1030 N N . ARG A 1 131 ? -6.230 -3.265 -3.521 1.00 88.31 131 ARG A N 1
ATOM 1031 C CA . ARG A 1 131 ? -6.424 -2.790 -4.898 1.00 88.31 131 ARG A CA 1
ATOM 1032 C C . ARG A 1 131 ? -5.233 -1.975 -5.402 1.00 88.31 131 ARG A C 1
ATOM 1034 O O . ARG A 1 131 ? -4.802 -2.157 -6.542 1.00 88.31 131 ARG A O 1
ATOM 1041 N N . VAL A 1 132 ? -4.718 -1.053 -4.592 1.00 90.00 132 VAL A N 1
ATOM 1042 C CA . VAL A 1 132 ? -3.585 -0.202 -4.983 1.00 90.00 132 VAL A CA 1
ATOM 1043 C C . VAL A 1 132 ? -2.279 -0.989 -5.021 1.00 90.00 132 VAL A C 1
ATOM 1045 O O . VAL A 1 132 ? -1.502 -0.816 -5.958 1.00 90.00 132 VAL A O 1
ATOM 1048 N N . THR A 1 133 ? -2.063 -1.897 -4.072 1.00 92.38 133 THR A N 1
ATOM 1049 C CA . THR A 1 133 ? -0.893 -2.789 -4.017 1.00 92.38 133 THR A CA 1
ATOM 1050 C C . THR A 1 133 ? -0.785 -3.632 -5.281 1.00 92.38 133 THR A C 1
ATOM 1052 O O . THR A 1 133 ? 0.271 -3.718 -5.915 1.00 92.38 133 THR A O 1
ATOM 1055 N N . LEU A 1 134 ? -1.906 -4.188 -5.720 1.00 89.31 134 LEU A N 1
ATOM 1056 C CA . LEU A 1 134 ? -1.991 -4.961 -6.944 1.00 89.31 134 LEU A CA 1
ATOM 1057 C C . LEU A 1 134 ? -1.736 -4.116 -8.200 1.00 89.31 134 LEU A C 1
ATOM 1059 O O . LEU A 1 134 ? -0.940 -4.502 -9.056 1.00 89.31 134 LEU A O 1
ATOM 1063 N N . LYS A 1 135 ? -2.363 -2.937 -8.312 1.00 88.25 135 LYS A N 1
ATOM 1064 C CA . LYS A 1 135 ? -2.091 -2.007 -9.420 1.00 88.25 135 LYS A CA 1
ATOM 1065 C C . LYS A 1 135 ? -0.613 -1.623 -9.477 1.00 88.25 135 LYS A C 1
ATOM 1067 O O . LYS A 1 135 ? -0.024 -1.650 -10.555 1.00 88.25 135 LYS A O 1
ATOM 1072 N N . LEU A 1 136 ? -0.012 -1.297 -8.330 1.00 90.75 136 LEU A N 1
ATOM 1073 C CA . LEU A 1 136 ? 1.418 -1.011 -8.207 1.00 90.75 136 LEU A CA 1
ATOM 1074 C C . LEU A 1 136 ? 2.266 -2.195 -8.673 1.00 90.75 136 LEU A C 1
ATOM 1076 O O . LEU A 1 136 ? 3.240 -1.982 -9.385 1.00 90.75 136 LEU A O 1
ATOM 1080 N N . SER A 1 137 ? 1.875 -3.425 -8.340 1.00 92.25 137 SER A N 1
ATOM 1081 C CA . SER A 1 137 ? 2.572 -4.647 -8.764 1.00 92.25 137 SER A CA 1
ATOM 1082 C C . SER A 1 137 ? 2.542 -4.835 -10.283 1.00 92.25 137 SER A C 1
ATOM 1084 O O . SER A 1 137 ? 3.553 -5.165 -10.898 1.00 92.25 137 SER A O 1
ATOM 1086 N N . LEU A 1 138 ? 1.405 -4.561 -10.924 1.00 88.94 138 LEU A N 1
ATOM 1087 C CA . LEU A 1 138 ? 1.282 -4.654 -12.380 1.00 88.94 138 LEU A CA 1
ATOM 1088 C C . LEU A 1 138 ? 2.038 -3.517 -13.098 1.00 88.94 138 LEU A C 1
ATOM 1090 O O . LEU A 1 138 ? 2.676 -3.734 -14.129 1.00 88.94 138 LEU A O 1
ATOM 1094 N N . VAL A 1 139 ? 2.011 -2.304 -12.537 1.00 86.62 139 VAL A N 1
ATOM 1095 C CA . VAL A 1 139 ? 2.826 -1.158 -12.982 1.00 86.62 139 VAL A CA 1
ATOM 1096 C C . VAL A 1 139 ? 4.316 -1.487 -12.863 1.00 86.62 139 VAL A C 1
ATOM 1098 O O . VAL A 1 139 ? 5.065 -1.255 -13.810 1.00 86.62 139 VAL A O 1
ATOM 1101 N N . ALA A 1 140 ? 4.733 -2.085 -11.747 1.00 90.50 140 ALA A N 1
ATOM 1102 C CA . ALA A 1 140 ? 6.096 -2.545 -11.512 1.00 90.50 140 ALA A CA 1
ATOM 1103 C C . ALA A 1 140 ? 6.537 -3.576 -12.554 1.00 90.50 140 ALA A C 1
ATOM 1105 O O . ALA A 1 140 ? 7.613 -3.433 -13.130 1.00 90.50 140 ALA A O 1
ATOM 1106 N N . LEU A 1 141 ? 5.685 -4.560 -12.858 1.00 89.31 141 LEU A N 1
ATOM 1107 C CA . LEU A 1 141 ? 5.955 -5.554 -13.894 1.00 89.31 141 LEU A CA 1
ATOM 1108 C C . LEU A 1 141 ? 6.137 -4.900 -15.270 1.00 89.31 141 LEU A C 1
ATOM 1110 O O . LEU A 1 141 ? 7.084 -5.216 -15.985 1.00 89.31 141 LEU A O 1
ATOM 1114 N N . ARG A 1 142 ? 5.276 -3.942 -15.639 1.00 86.25 142 ARG A N 1
ATOM 1115 C CA . ARG A 1 142 ? 5.429 -3.213 -16.906 1.00 86.25 142 ARG A CA 1
ATOM 1116 C C . ARG A 1 142 ? 6.732 -2.417 -16.961 1.00 86.25 142 ARG A C 1
ATOM 1118 O O . ARG A 1 142 ? 7.355 -2.397 -18.016 1.00 86.25 142 ARG A O 1
ATOM 1125 N N . ILE A 1 143 ? 7.130 -1.771 -15.864 1.00 86.81 143 ILE A N 1
ATOM 1126 C CA . ILE A 1 143 ? 8.421 -1.075 -15.780 1.00 86.81 143 ILE A CA 1
ATOM 1127 C C . ILE A 1 143 ? 9.556 -2.083 -15.974 1.00 86.81 143 ILE A C 1
ATOM 1129 O O . ILE A 1 143 ? 10.397 -1.865 -16.835 1.00 86.81 143 ILE A O 1
ATOM 1133 N N . ALA A 1 144 ? 9.535 -3.212 -15.261 1.00 86.62 144 ALA A N 1
ATOM 1134 C CA . ALA A 1 144 ? 10.555 -4.260 -15.350 1.00 86.62 144 ALA A CA 1
ATOM 1135 C C . ALA A 1 144 ? 10.759 -4.778 -16.782 1.00 86.62 144 ALA A C 1
ATOM 1137 O O . ALA A 1 144 ? 11.886 -4.964 -17.220 1.00 86.62 144 ALA A O 1
ATOM 1138 N N . LEU A 1 145 ? 9.664 -4.964 -17.527 1.00 85.44 145 LEU A N 1
ATOM 1139 C CA . LEU A 1 145 ? 9.688 -5.440 -18.916 1.00 85.44 145 LEU A CA 1
ATOM 1140 C C . LEU A 1 145 ? 10.245 -4.416 -19.917 1.00 85.44 145 LEU A C 1
ATOM 1142 O O . LEU A 1 145 ? 10.429 -4.743 -21.087 1.00 85.44 145 LEU A O 1
ATOM 1146 N N . ARG A 1 146 ? 10.424 -3.163 -19.494 1.00 86.00 146 ARG A N 1
ATOM 1147 C CA . ARG A 1 146 ? 10.733 -2.023 -20.366 1.00 86.00 146 ARG A CA 1
ATOM 1148 C C . ARG A 1 146 ? 12.011 -1.297 -19.963 1.00 86.00 146 ARG A C 1
ATOM 1150 O O . ARG A 1 146 ? 12.576 -0.575 -20.772 1.00 86.00 146 ARG A O 1
ATOM 1157 N N . ILE A 1 147 ? 12.461 -1.441 -18.723 1.00 83.12 147 ILE A N 1
ATOM 1158 C CA . ILE A 1 147 ? 13.521 -0.605 -18.173 1.00 83.12 147 ILE A CA 1
ATOM 1159 C C . ILE A 1 147 ? 14.906 -1.230 -18.338 1.00 83.12 147 ILE A C 1
ATOM 1161 O O . ILE A 1 147 ? 15.480 -1.759 -17.398 1.00 83.12 147 ILE A O 1
ATOM 1165 N N . GLY A 1 148 ? 15.455 -1.133 -19.551 1.00 77.56 148 GLY A N 1
ATOM 1166 C CA . GLY A 1 148 ? 16.830 -1.541 -19.857 1.00 77.56 148 GLY A CA 1
ATOM 1167 C C . GLY A 1 148 ? 17.194 -2.982 -19.443 1.00 77.56 148 GLY A C 1
ATOM 1168 O O . GLY A 1 148 ? 16.345 -3.768 -19.020 1.00 77.56 148 GLY A O 1
ATOM 1169 N N . PRO A 1 149 ? 18.466 -3.383 -19.590 1.00 80.62 149 PRO A N 1
ATOM 1170 C CA . PRO A 1 149 ? 18.939 -4.640 -19.029 1.00 80.62 149 PRO A CA 1
ATOM 1171 C C . PRO A 1 149 ? 19.089 -4.508 -17.507 1.00 80.62 149 PRO A C 1
ATOM 1173 O O . PRO A 1 149 ? 19.863 -3.688 -17.016 1.00 80.62 149 PRO A O 1
ATOM 1176 N N . LEU A 1 150 ? 18.357 -5.333 -16.758 1.00 84.00 150 LEU A N 1
ATOM 1177 C CA . LEU A 1 150 ? 18.492 -5.443 -15.306 1.00 84.00 150 LEU A CA 1
ATOM 1178 C C . LEU A 1 150 ? 19.570 -6.458 -14.933 1.00 84.00 150 LEU A C 1
ATOM 1180 O O . LEU A 1 150 ? 19.746 -7.479 -15.602 1.00 84.00 150 LEU A O 1
ATOM 1184 N N . THR A 1 151 ? 20.256 -6.218 -13.815 1.00 88.88 151 THR A N 1
ATOM 1185 C CA . THR A 1 151 ? 21.118 -7.246 -13.230 1.00 88.88 151 THR A CA 1
ATOM 1186 C C . THR A 1 151 ? 20.271 -8.403 -12.689 1.00 88.88 151 THR A C 1
ATOM 1188 O O . THR A 1 151 ? 19.065 -8.273 -12.440 1.00 88.88 151 THR A O 1
ATOM 1191 N N . ARG A 1 152 ? 20.902 -9.563 -12.472 1.00 89.12 152 ARG A N 1
ATOM 1192 C CA . ARG A 1 152 ? 20.240 -10.710 -11.830 1.00 89.12 152 ARG A CA 1
ATOM 1193 C C . ARG A 1 152 ? 19.743 -10.364 -10.422 1.00 89.12 152 ARG A C 1
ATOM 1195 O O . ARG A 1 152 ? 18.666 -10.820 -10.045 1.00 89.12 152 ARG A O 1
ATOM 1202 N N . ASP A 1 153 ? 20.506 -9.567 -9.674 1.00 91.06 153 ASP A N 1
ATOM 1203 C CA . ASP A 1 153 ? 20.138 -9.133 -8.322 1.00 91.06 153 ASP A CA 1
ATOM 1204 C C . ASP A 1 153 ? 18.907 -8.217 -8.341 1.00 91.06 153 ASP A C 1
ATOM 1206 O O . ASP A 1 153 ? 17.910 -8.505 -7.676 1.00 91.06 153 ASP A O 1
ATOM 1210 N N . ASP A 1 154 ? 18.922 -7.184 -9.190 1.00 89.25 154 ASP A N 1
ATOM 1211 C CA . ASP A 1 154 ? 17.791 -6.261 -9.350 1.00 89.25 154 ASP A CA 1
ATOM 1212 C C . ASP A 1 154 ? 16.516 -7.002 -9.761 1.00 89.25 154 ASP A C 1
ATOM 1214 O O . ASP A 1 154 ? 15.442 -6.776 -9.199 1.00 89.25 154 ASP A O 1
ATOM 1218 N N . SER A 1 155 ? 16.648 -7.940 -10.703 1.00 89.88 155 SER A N 1
ATOM 1219 C CA . SER A 1 155 ? 15.542 -8.778 -11.169 1.00 89.88 155 SER A CA 1
ATOM 1220 C C . SER A 1 155 ? 14.977 -9.646 -10.043 1.00 89.88 155 SER A C 1
ATOM 1222 O O . SER A 1 155 ? 13.760 -9.722 -9.877 1.00 89.88 155 SER A O 1
ATOM 1224 N N . GLY A 1 156 ? 15.842 -10.276 -9.240 1.00 92.44 156 GLY A N 1
ATOM 1225 C CA . GLY A 1 156 ? 15.434 -11.115 -8.112 1.00 92.44 156 GLY A CA 1
ATOM 1226 C C . GLY A 1 156 ? 14.723 -10.323 -7.014 1.00 92.44 156 GLY A C 1
ATOM 1227 O O . GLY A 1 156 ? 13.651 -10.722 -6.551 1.00 92.44 156 GLY A O 1
ATOM 1228 N N . ARG A 1 157 ? 15.271 -9.163 -6.636 1.00 95.12 157 ARG A N 1
ATOM 1229 C CA . ARG A 1 157 ? 14.668 -8.274 -5.632 1.00 95.12 157 ARG A CA 1
ATOM 1230 C C . ARG A 1 157 ? 13.320 -7.726 -6.097 1.00 95.12 157 ARG A C 1
ATOM 1232 O O . ARG A 1 157 ? 12.372 -7.693 -5.313 1.00 95.12 157 ARG A O 1
ATOM 1239 N N . LEU A 1 158 ? 13.210 -7.342 -7.369 1.00 93.69 158 LEU A N 1
ATOM 1240 C CA . LEU A 1 158 ? 11.961 -6.855 -7.950 1.00 93.69 158 LEU A CA 1
ATOM 1241 C C . LEU A 1 158 ? 10.899 -7.957 -8.042 1.00 93.69 158 LEU A C 1
ATOM 1243 O O . LEU A 1 158 ? 9.759 -7.728 -7.642 1.00 93.69 158 LEU A O 1
ATOM 1247 N N . ALA A 1 159 ? 11.269 -9.157 -8.498 1.00 93.00 159 ALA A N 1
ATOM 1248 C CA . ALA A 1 159 ? 10.363 -10.302 -8.553 1.00 93.00 159 ALA A CA 1
ATOM 1249 C C . ALA A 1 159 ? 9.833 -10.678 -7.161 1.00 93.00 159 ALA A C 1
ATOM 1251 O O . ALA A 1 159 ? 8.633 -10.893 -7.000 1.00 93.00 159 ALA A O 1
ATOM 1252 N N . SER A 1 160 ? 10.704 -10.688 -6.146 1.00 96.19 160 SER A N 1
ATOM 1253 C CA . SER A 1 160 ? 10.319 -10.940 -4.752 1.00 96.19 160 SER A CA 1
ATOM 1254 C C . SER A 1 160 ? 9.337 -9.889 -4.218 1.00 96.19 160 SER A C 1
ATOM 1256 O O . SER A 1 160 ? 8.297 -10.238 -3.651 1.00 96.19 160 SER A O 1
ATOM 1258 N N . ALA A 1 161 ? 9.611 -8.602 -4.460 1.00 96.56 161 ALA A N 1
ATOM 1259 C CA . ALA A 1 161 ? 8.735 -7.510 -4.036 1.00 96.56 161 ALA A CA 1
ATOM 1260 C C . ALA A 1 161 ? 7.357 -7.573 -4.720 1.00 96.56 161 ALA A C 1
ATOM 1262 O O . ALA A 1 161 ? 6.331 -7.425 -4.055 1.00 96.56 161 ALA A O 1
ATOM 1263 N N . ILE A 1 162 ? 7.321 -7.845 -6.032 1.00 94.56 162 ILE A N 1
ATOM 1264 C CA . ILE A 1 162 ? 6.073 -8.029 -6.790 1.00 94.56 162 ILE A CA 1
ATOM 1265 C C . ILE A 1 162 ? 5.302 -9.238 -6.256 1.00 94.56 162 ILE A C 1
ATOM 1267 O O . ILE A 1 162 ? 4.116 -9.115 -5.961 1.00 94.56 162 ILE A O 1
ATOM 1271 N N . GLY A 1 163 ? 5.960 -10.391 -6.100 1.00 93.12 163 GLY A N 1
ATOM 1272 C CA . GLY A 1 163 ? 5.328 -11.612 -5.600 1.00 93.12 163 GLY A CA 1
ATOM 1273 C C . GLY A 1 163 ? 4.702 -11.403 -4.223 1.00 93.12 163 GLY A C 1
ATOM 1274 O O . GLY A 1 163 ? 3.521 -11.685 -4.031 1.00 93.12 163 GLY A O 1
ATOM 1275 N N . THR A 1 164 ? 5.459 -10.817 -3.296 1.00 94.75 164 THR A N 1
ATOM 1276 C CA . THR A 1 164 ? 4.985 -10.502 -1.940 1.00 94.75 164 THR A CA 1
ATOM 1277 C C . THR A 1 164 ? 3.760 -9.587 -1.971 1.00 94.75 164 THR A C 1
ATOM 1279 O O . THR A 1 164 ? 2.763 -9.869 -1.310 1.00 94.75 164 THR A O 1
ATOM 1282 N N . ALA A 1 165 ? 3.800 -8.520 -2.772 1.00 93.81 165 ALA A N 1
ATOM 1283 C CA . ALA A 1 165 ? 2.702 -7.567 -2.895 1.00 93.81 165 ALA A CA 1
ATOM 1284 C C . ALA A 1 165 ? 1.434 -8.195 -3.497 1.00 93.81 165 ALA A C 1
ATOM 1286 O O . ALA A 1 165 ? 0.329 -7.977 -2.988 1.00 93.81 165 ALA A O 1
ATOM 1287 N N . VAL A 1 166 ? 1.582 -9.018 -4.537 1.00 90.81 166 VAL A N 1
ATOM 1288 C CA . VAL A 1 166 ? 0.465 -9.748 -5.150 1.00 90.81 166 VAL A CA 1
ATOM 1289 C C . VAL A 1 166 ? -0.163 -10.704 -4.142 1.00 90.81 166 VAL A C 1
ATOM 1291 O O . VAL A 1 166 ? -1.369 -10.629 -3.919 1.00 90.81 166 VAL A O 1
ATOM 1294 N N . PHE A 1 167 ? 0.628 -11.558 -3.486 1.00 88.94 167 PHE A N 1
ATOM 1295 C CA . PHE A 1 167 ? 0.084 -12.521 -2.527 1.00 88.94 167 PHE A CA 1
ATOM 1296 C C . PHE A 1 167 ? -0.553 -11.837 -1.314 1.00 88.94 167 PHE A C 1
ATOM 1298 O O . PHE A 1 167 ? -1.655 -12.220 -0.932 1.00 88.94 167 PHE A O 1
ATOM 1305 N N . ALA A 1 168 ? 0.053 -10.776 -0.771 1.00 87.50 168 ALA A N 1
ATOM 1306 C CA . ALA A 1 168 ? -0.540 -10.005 0.325 1.00 87.50 168 ALA A CA 1
ATOM 1307 C C . ALA A 1 168 ? -1.926 -9.443 -0.039 1.00 87.50 168 ALA A C 1
ATOM 1309 O O . ALA A 1 168 ? -2.846 -9.491 0.777 1.00 87.50 168 ALA A O 1
ATOM 1310 N N . SER A 1 169 ? -2.095 -8.985 -1.284 1.00 83.94 169 SER A N 1
ATOM 1311 C CA . SER A 1 169 ? -3.371 -8.455 -1.789 1.00 83.94 169 SER A CA 1
ATOM 1312 C C . SER A 1 169 ? -4.437 -9.542 -1.986 1.00 83.94 169 SER A C 1
ATOM 1314 O O . SER A 1 169 ? -5.631 -9.251 -1.981 1.00 83.94 169 SER A O 1
ATOM 1316 N N . LEU A 1 170 ? -4.024 -10.797 -2.191 1.00 81.81 170 LEU A N 1
ATOM 1317 C CA . LEU A 1 170 ? -4.919 -11.934 -2.429 1.00 81.81 170 LEU A CA 1
ATOM 1318 C C . LEU A 1 170 ? -5.375 -12.633 -1.141 1.00 81.81 170 LEU A C 1
ATOM 1320 O O . LEU A 1 170 ? -6.387 -13.324 -1.168 1.00 81.81 170 LEU A O 1
ATOM 1324 N N . LEU A 1 171 ? -4.687 -12.424 -0.014 1.00 74.56 171 LEU A N 1
ATOM 1325 C CA . LEU A 1 171 ? -5.054 -12.982 1.299 1.00 74.56 171 LEU A CA 1
ATOM 1326 C C . LEU A 1 171 ? -6.283 -12.305 1.943 1.00 74.56 171 LEU A C 1
ATOM 1328 O O . LEU A 1 171 ? 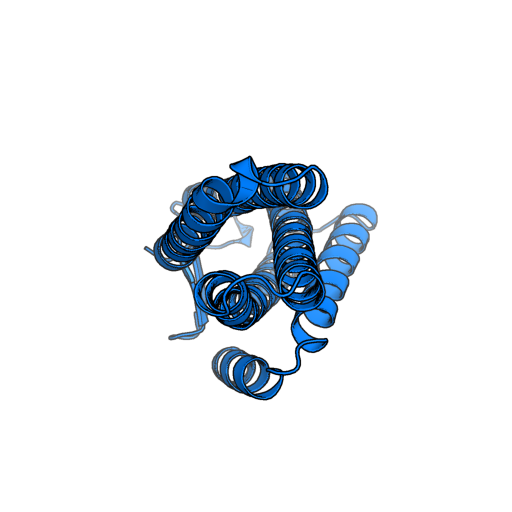-6.618 -12.571 3.093 1.00 74.56 171 LEU A O 1
ATOM 1332 N N . SER A 1 172 ? -6.936 -11.389 1.234 1.00 67.44 172 SER A N 1
ATOM 1333 C CA . SER A 1 172 ? -8.068 -10.610 1.730 1.00 67.44 172 SER A CA 1
ATOM 1334 C C . SER A 1 172 ? -9.387 -11.372 1.598 1.00 67.44 172 SER A C 1
ATOM 1336 O O . SER A 1 172 ? -9.677 -11.932 0.541 1.00 67.44 172 SER A O 1
ATOM 1338 N N . ALA A 1 173 ? -10.263 -11.282 2.606 1.00 60.34 173 ALA A N 1
ATOM 1339 C CA . ALA A 1 173 ? -11.663 -11.718 2.488 1.00 60.34 173 ALA A CA 1
ATOM 1340 C C . ALA A 1 173 ? -12.415 -10.974 1.360 1.00 60.34 173 ALA A C 1
ATOM 1342 O O . ALA A 1 173 ? -13.474 -11.399 0.904 1.00 60.34 173 ALA A O 1
ATOM 1343 N N . HIS A 1 174 ? -11.848 -9.869 0.866 1.00 65.00 174 HIS A N 1
ATOM 1344 C CA . HIS A 1 174 ? -12.375 -9.069 -0.234 1.00 65.00 174 HIS A CA 1
ATOM 1345 C C . HIS A 1 174 ? -11.785 -9.439 -1.603 1.00 65.00 174 HIS A C 1
ATOM 1347 O O . HIS A 1 174 ? -11.798 -8.606 -2.518 1.00 65.00 174 HIS A O 1
ATOM 1353 N N . VAL A 1 175 ? -11.295 -10.673 -1.770 1.00 67.31 175 VAL A N 1
ATOM 1354 C CA . VAL A 1 175 ? -10.638 -11.151 -2.998 1.00 67.31 175 VAL A CA 1
ATOM 1355 C C . VAL A 1 175 ? -11.452 -10.880 -4.270 1.00 67.31 175 VAL A C 1
ATOM 1357 O O . VAL A 1 175 ? -10.875 -10.579 -5.308 1.00 67.31 175 VAL A O 1
ATOM 1360 N N . ASP A 1 176 ? -12.787 -10.855 -4.210 1.00 66.94 176 ASP A N 1
ATOM 1361 C CA . ASP A 1 176 ? -13.635 -10.524 -5.364 1.00 66.94 176 ASP A CA 1
ATOM 1362 C C . ASP A 1 176 ? -13.551 -9.054 -5.804 1.00 66.94 176 ASP A C 1
ATOM 1364 O O . ASP A 1 176 ? -13.626 -8.752 -7.000 1.00 66.94 176 ASP A O 1
ATOM 1368 N N . ARG A 1 177 ? -13.384 -8.113 -4.863 1.00 67.00 177 ARG A N 1
ATOM 1369 C CA . ARG A 1 177 ? -13.142 -6.694 -5.191 1.00 67.00 177 ARG A CA 1
ATOM 1370 C C . ARG A 1 177 ? -11.765 -6.528 -5.825 1.00 67.00 177 ARG A C 1
ATOM 1372 O O . ARG A 1 177 ? -11.634 -5.793 -6.804 1.00 67.00 177 ARG A O 1
ATOM 1379 N N . VAL A 1 178 ? -10.779 -7.260 -5.308 1.00 66.56 178 VAL A N 1
ATOM 1380 C CA . VAL A 1 178 ? -9.419 -7.318 -5.855 1.00 66.56 178 VAL A CA 1
ATOM 1381 C C . VAL A 1 178 ? -9.452 -7.905 -7.267 1.00 66.56 178 VAL A C 1
ATOM 1383 O O . VAL A 1 178 ? -8.986 -7.257 -8.201 1.00 66.56 178 VAL A O 1
ATOM 1386 N N . ARG A 1 179 ? -10.116 -9.050 -7.469 1.00 68.44 179 ARG A N 1
ATOM 1387 C CA . ARG A 1 179 ? -10.273 -9.721 -8.769 1.00 68.44 179 ARG A CA 1
ATOM 1388 C C . ARG A 1 179 ? -10.888 -8.802 -9.818 1.00 68.44 179 ARG A C 1
ATOM 1390 O O . ARG A 1 179 ? -10.344 -8.698 -10.912 1.00 68.44 179 ARG A O 1
ATOM 1397 N N . ARG A 1 180 ? -11.969 -8.085 -9.479 1.00 70.69 180 ARG A N 1
ATOM 1398 C CA . ARG A 1 180 ? -12.598 -7.107 -10.387 1.00 70.69 180 ARG A CA 1
ATOM 1399 C C . ARG A 1 180 ? -11.635 -5.992 -10.800 1.00 70.69 180 ARG A C 1
ATOM 1401 O O . ARG A 1 180 ? -11.629 -5.595 -11.963 1.00 70.69 180 ARG A O 1
ATOM 1408 N N . ALA A 1 181 ? -10.804 -5.512 -9.877 1.00 65.12 181 ALA A N 1
ATOM 1409 C CA . ALA A 1 181 ? -9.787 -4.517 -10.191 1.00 65.12 181 ALA A CA 1
ATOM 1410 C C . ALA A 1 181 ? -8.663 -5.080 -11.081 1.00 65.12 181 ALA A C 1
ATOM 1412 O O . ALA A 1 181 ? -8.233 -4.382 -11.998 1.00 65.12 181 ALA A O 1
ATOM 1413 N N . VAL A 1 182 ? -8.239 -6.338 -10.874 1.00 66.50 182 VAL A N 1
ATOM 1414 C CA . VAL A 1 182 ? -7.275 -7.030 -11.756 1.00 66.50 182 VAL A CA 1
ATOM 1415 C C . VAL A 1 182 ? -7.812 -7.126 -13.180 1.00 66.50 182 VAL A C 1
ATOM 1417 O O . VAL A 1 182 ? -7.084 -6.833 -14.122 1.00 66.50 182 VAL A O 1
ATOM 1420 N N . THR A 1 183 ? -9.075 -7.526 -13.358 1.00 69.06 183 THR A N 1
ATOM 1421 C CA . THR A 1 183 ? -9.657 -7.740 -14.695 1.00 69.06 183 THR A CA 1
ATOM 1422 C C . THR A 1 183 ? -9.687 -6.476 -15.548 1.00 69.06 183 THR A C 1
ATOM 1424 O O . THR A 1 183 ? -9.606 -6.568 -16.762 1.00 69.06 183 THR A O 1
ATOM 1427 N N . VAL A 1 184 ? -9.728 -5.286 -14.939 1.00 68.19 184 VAL A N 1
ATOM 1428 C CA . VAL A 1 184 ? -9.604 -4.013 -15.677 1.00 68.19 184 VAL A CA 1
ATOM 1429 C C . VAL A 1 184 ? -8.163 -3.775 -16.160 1.00 68.19 184 VAL A C 1
ATOM 1431 O O . VAL A 1 184 ? -7.925 -3.055 -17.130 1.00 68.19 184 VAL A O 1
ATOM 1434 N N . CYS A 1 185 ? -7.184 -4.374 -15.484 1.00 64.56 185 CYS A N 1
ATOM 1435 C CA . CYS A 1 185 ? -5.760 -4.232 -15.770 1.00 64.56 185 CYS A CA 1
ATOM 1436 C C . CYS A 1 185 ? -5.196 -5.301 -16.722 1.00 64.56 185 CYS A C 1
ATOM 1438 O O . CYS A 1 185 ? -4.129 -5.074 -17.296 1.00 64.56 185 CYS A O 1
ATOM 1440 N N . LEU A 1 186 ? -5.870 -6.446 -16.878 1.00 64.31 186 LEU A N 1
ATOM 1441 C CA . LEU A 1 186 ? -5.436 -7.567 -17.719 1.00 64.31 186 LEU A CA 1
ATOM 1442 C C . LEU A 1 186 ? -6.172 -7.589 -19.081 1.00 64.31 186 LEU A C 1
ATOM 1444 O O . LEU A 1 186 ? -7.239 -6.987 -19.198 1.00 64.31 186 LEU A O 1
ATOM 1448 N N . PRO A 1 187 ? -5.565 -8.179 -20.133 1.00 55.78 187 PRO A N 1
ATOM 1449 C CA . PRO A 1 187 ? -6.180 -8.390 -21.444 1.00 55.78 187 PRO A CA 1
ATOM 1450 C C . PRO A 1 187 ? -7.513 -9.119 -21.425 1.00 55.78 187 PRO A C 1
ATOM 1452 O O . PRO A 1 187 ? -7.630 -10.118 -20.684 1.00 55.78 187 PRO A O 1
#

pLDDT: mean 86.61, std 10.47, range [54.72, 97.69]

Sequence (187 aa):
MEVMCLRRGCCVSEEEMSRLVDNLRRARRRLEELSQGGDELRYMLRRVELGEQALSKVLGGVKALRSRFKNVGRIEDVGDPGGVVNTVINMLNRIVEVRNIVSEARDRLEELGVPQGVARLFEELIPELDRVTLKLSLVALRIALRIGPLTRDDSGRLASAIGTAVFASLLSAHVDRVRRAVTVCLP

Radius of gyration: 17.28 Å; chains: 1; bounding box: 38×27×53 Å